Protein AF-0000000075844862 (afdb_homodimer)

Nearest PDB structures (foldseek):
  4k5x-assembly1_A  TM=6.850E-01  e=5.314E-06  Staphylococcus aureus
  4k5w-assembly1_A  TM=6.923E-01  e=8.463E-06  Staphylococcus aureus
  4r8n-assembly1_A  TM=6.861E-01  e=1.068E-05  Staphylococcus aureus
  4kd4-assembly1_A  TM=6.660E-01  e=1.200E-05  Staphylococcus aureus
  4qf4-assembly1_A  TM=6.478E-01  e=1.132E-05  Staphylococcus aureus

InterPro domains:
  IPR016071 Staphylococcal nuclease (SNase-like), OB-fold [PF00565] (62-145)
  IPR016071 Staphylococcal nuclease (SNase-like), OB-fold [PS50830] (31-152)
  IPR016071 Staphylococcal nuclease (SNase-like), OB-fold [SM00318] (31-147)
  IPR035437 SNase-like, OB-fold superfamily [G3DSA:2.40.50.90] (30-151)
  IPR035437 SNase-like, OB-fold superfamily [SSF50199] (29-143)

Secondary structure (DSSP, 8-state):
------S----HHHHHHHT--TTTSPBP-----EEEEEEEEETTEEEEEE-GGG-SS-EEEEEEETTEEPPPSTT--HHHHHHHHHHHHHHHHHHTT-EEEEEE-SS--TTS-EEEEEEETTEEHHHHHHHTTSSEE--SS-----------/------S----HHHHHHHT--TTTSPBP-----EEEEEEEEETTEEEEEE-GGG-SS-EEEEEEETTEEPPPSTT--HHHHHHHHHHHHHHHHHHTT-EEEEEE-SS--TTS-EEEEEEETTEEHHHHHHHTTSSEE--SS-----------

Foldseek 3Di:
DDPCVVDDPPPPVNVVCVPDDPVPDFDDDFAFFKFAFADFDWLFKTWTWTDGVNDDHTDIAIEGEAFWDAQDCPPDDPVSNVLTVVSRVVLCVVGHGHMWTWAFPRHADPVRHGYTFIGDVNHTSRVVCVVVVSIDTDHPPPPPPPPPPPPD/DPPCVVDDPPPPVNVVCVPDDPVPDFDDDFAFFKFAFADFDWLFKTWTWTDGVNDDHTDIAIEGEAFWDAQDCPPDDPVSNVLTVVSRVVLCVVGHGHMWTWAFPRHADPVRHGYTFIGDVNHTVRVVCVVVVSIDTDHPPPPPPPPPPPPD

Structure (mmCIF, N/CA/C/O backbone):
data_AF-0000000075844862-model_v1
#
loop_
_entity.id
_entity.type
_entity.pdbx_description
1 polymer 'TNase-like domain-containing protein'
#
loop_
_atom_site.group_PDB
_atom_site.id
_atom_site.type_symbol
_atom_site.label_atom_id
_atom_site.label_alt_id
_atom_site.label_comp_id
_atom_site.label_asym_id
_atom_site.label_entity_id
_atom_site.label_seq_id
_atom_site.pdbx_PDB_ins_code
_atom_site.Cartn_x
_atom_site.Cartn_y
_atom_site.Cartn_z
_atom_site.occupancy
_atom_site.B_iso_or_equiv
_atom_site.auth_seq_id
_atom_site.auth_comp_id
_atom_site.auth_asym_id
_atom_site.auth_atom_id
_atom_site.pdbx_PDB_model_num
ATOM 1 N N . MET A 1 1 ? -35.969 30.625 26.781 1 30.84 1 MET A N 1
ATOM 2 C CA . MET A 1 1 ? -34.531 30.5 26.859 1 30.84 1 MET A CA 1
ATOM 3 C C . MET A 1 1 ? -34.031 29.297 26.062 1 30.84 1 MET A C 1
ATOM 5 O O . MET A 1 1 ? -34.219 28.156 26.516 1 30.84 1 MET A O 1
ATOM 9 N N . GLY A 1 2 ? -34.219 29.203 24.766 1 34.06 2 GLY A N 1
ATOM 10 C CA . GLY A 1 2 ? -34 28.125 23.812 1 34.06 2 GLY A CA 1
ATOM 11 C C . GLY A 1 2 ? -32.562 27.609 23.781 1 34.06 2 GLY A C 1
ATOM 12 O O . GLY A 1 2 ? -31.625 28.391 23.797 1 34.06 2 GLY A O 1
ATOM 13 N N . CYS A 1 3 ? -32.281 26.484 24.453 1 34.19 3 CYS A N 1
ATOM 14 C CA . CYS A 1 3 ? -30.984 25.797 24.422 1 34.19 3 CYS A CA 1
ATOM 15 C C . CYS A 1 3 ? -30.422 25.734 23.016 1 34.19 3 CYS A C 1
ATOM 17 O O . CYS A 1 3 ? -30.984 25.047 22.156 1 34.19 3 CYS A O 1
ATOM 19 N N . CYS A 1 4 ? -30.078 26.828 22.344 1 37 4 CYS A N 1
ATOM 20 C CA . CYS A 1 4 ? -29.344 26.812 21.078 1 37 4 CYS A CA 1
ATOM 21 C C . CYS A 1 4 ? -28.172 25.844 21.141 1 37 4 CYS A C 1
ATOM 23 O O . CYS A 1 4 ? -27.156 26.125 21.781 1 37 4 CYS A O 1
ATOM 25 N N . CYS A 1 5 ? -28.328 24.625 21.562 1 37.03 5 CYS A N 1
ATOM 26 C CA . CYS A 1 5 ? -27.281 23.625 21.422 1 37.03 5 CYS A CA 1
ATOM 27 C C . CYS A 1 5 ? -26.531 23.797 20.109 1 37.03 5 CYS A C 1
ATOM 29 O O . CYS A 1 5 ? -26.875 23.156 19.109 1 37.03 5 CYS A O 1
ATOM 31 N N . SER A 1 6 ? -26.344 24.906 19.609 1 37.84 6 SER A N 1
ATOM 32 C CA . SER A 1 6 ? -25.609 25.203 18.391 1 37.84 6 SER A CA 1
ATOM 33 C C . SER A 1 6 ? -24.359 24.344 18.266 1 37.84 6 SER A C 1
ATOM 35 O O . SER A 1 6 ? -23.594 24.469 17.312 1 37.84 6 SER A O 1
ATOM 37 N N . GLY A 1 7 ? -23.609 24.234 19.406 1 38.88 7 GLY A N 1
ATOM 38 C CA . GLY A 1 7 ? -22.156 24.094 19.438 1 38.88 7 GLY A CA 1
ATOM 39 C C . GLY A 1 7 ? -21.656 22.969 18.547 1 38.88 7 GLY A C 1
ATOM 40 O O . GLY A 1 7 ? -22.453 22.297 17.875 1 38.88 7 GLY A O 1
ATOM 41 N N . CYS A 1 8 ? -20.328 22.188 19.109 1 40.94 8 CYS A N 1
ATOM 42 C CA . CYS A 1 8 ? -19.312 21.297 18.562 1 40.94 8 CYS A CA 1
ATOM 43 C C . CYS A 1 8 ? -19.938 19.984 18.094 1 40.94 8 CYS A C 1
ATOM 45 O O . CYS A 1 8 ? -20.047 19.047 18.875 1 40.94 8 CYS A O 1
ATOM 47 N N . CYS A 1 9 ? -20.938 19.891 17.625 1 44.34 9 CYS A N 1
ATOM 48 C CA . CYS A 1 9 ? -21.453 18.625 17.109 1 44.34 9 CYS A CA 1
ATOM 49 C C . CYS A 1 9 ? -20.344 17.812 16.453 1 44.34 9 CYS A C 1
ATOM 51 O O . CYS A 1 9 ? -20 18.047 15.289 1 44.34 9 CYS A O 1
ATOM 53 N N . VAL A 1 10 ? -19.297 17.578 17.172 1 55.03 10 VAL A N 1
ATOM 54 C CA . VAL A 1 10 ? -18.328 16.609 16.656 1 55.03 10 VAL A CA 1
ATOM 55 C C . VAL A 1 10 ? -19.078 15.391 16.109 1 55.03 10 VAL A C 1
ATOM 57 O O . VAL A 1 10 ? -20.031 14.914 16.703 1 55.03 10 VAL A O 1
ATOM 60 N N . ASP A 1 11 ? -19.188 15.25 14.805 1 63.69 11 ASP A N 1
ATOM 61 C CA . ASP A 1 11 ? -19.688 14.031 14.172 1 63.69 11 ASP A CA 1
ATOM 62 C C . ASP A 1 11 ? -19.312 12.797 14.992 1 63.69 11 ASP A C 1
ATOM 64 O O . ASP A 1 11 ? -18.172 12.672 15.461 1 63.69 11 ASP A O 1
ATOM 68 N N . PRO A 1 12 ? -20.344 12.156 15.664 1 64.81 12 PRO A N 1
ATOM 69 C CA . PRO A 1 12 ? -20.062 10.945 16.438 1 64.81 12 PRO A CA 1
ATOM 70 C C . PRO A 1 12 ? -18.906 10.133 15.875 1 64.81 12 PRO A C 1
ATOM 72 O O . PRO A 1 12 ? -18.156 9.5 16.641 1 64.81 12 PRO A O 1
ATOM 75 N N . GLU A 1 13 ? -18.766 10.141 14.57 1 69.62 13 GLU A N 1
ATOM 76 C CA . GLU A 1 13 ? -17.641 9.43 13.961 1 69.62 13 GLU A CA 1
ATOM 77 C C . GLU A 1 13 ? -16.312 10 14.438 1 69.62 13 GLU A C 1
ATOM 79 O O . GLU A 1 13 ? -15.367 9.25 14.672 1 69.62 13 GLU A O 1
ATOM 84 N N . ASP A 1 14 ? -16.344 11.195 14.805 1 78.88 14 ASP A N 1
ATOM 85 C CA . ASP A 1 14 ? -15.102 11.859 15.188 1 78.88 14 ASP A CA 1
ATOM 86 C C . ASP A 1 14 ? -14.672 11.445 16.594 1 78.88 14 ASP A C 1
ATOM 88 O O . ASP A 1 14 ? -13.477 11.305 16.859 1 78.88 14 ASP A O 1
ATOM 92 N N . ARG A 1 15 ? -15.641 11.117 17.422 1 81.81 15 ARG A N 1
ATOM 93 C CA . ARG A 1 15 ? -15.289 10.75 18.797 1 81.81 15 ARG A CA 1
ATOM 94 C C . ARG A 1 15 ? -14.508 9.445 18.828 1 81.81 15 ARG A C 1
ATOM 96 O O . ARG A 1 15 ? -13.508 9.328 19.547 1 81.81 15 ARG A O 1
ATOM 103 N N . LEU A 1 16 ? -14.945 8.477 18.047 1 85.75 16 LEU A N 1
ATOM 104 C CA . LEU A 1 16 ? -14.266 7.188 17.984 1 85.75 16 LEU A CA 1
ATOM 105 C C . LEU A 1 16 ? -12.852 7.348 17.422 1 85.75 16 LEU A C 1
ATOM 107 O O . LEU A 1 16 ? -11.922 6.684 17.891 1 85.75 16 LEU A O 1
ATOM 111 N N . LEU A 1 17 ? -12.672 8.227 16.547 1 93.06 17 LEU A N 1
ATOM 112 C CA . LEU A 1 17 ? -11.391 8.422 15.875 1 93.06 17 LEU A CA 1
ATOM 113 C C . LEU A 1 17 ? -10.422 9.188 16.766 1 93.06 17 LEU A C 1
ATOM 115 O O . LEU A 1 17 ? -9.203 9.031 16.641 1 93.06 17 LEU A O 1
ATOM 119 N N . GLN A 1 18 ? -10.977 9.992 17.672 1 92 18 GLN A N 1
ATOM 120 C CA . GLN A 1 18 ? -10.133 10.805 18.547 1 92 18 GLN A CA 1
ATOM 121 C C . GLN A 1 18 ? -9.258 9.922 19.438 1 92 18 GLN A C 1
ATOM 123 O O . GLN A 1 18 ? -8.133 10.297 19.766 1 92 18 GLN A O 1
ATOM 128 N N . GLU A 1 19 ? -9.781 8.781 19.719 1 92.38 19 GLU A N 1
ATOM 129 C CA . GLU A 1 19 ? -9.07 7.895 20.625 1 92.38 19 GLU A CA 1
ATOM 130 C C . GLU A 1 19 ? -8.078 7.008 19.875 1 92.38 19 GLU A C 1
ATOM 132 O O . GLU A 1 19 ? -7.234 6.355 20.5 1 92.38 19 GLU A O 1
ATOM 137 N N . CYS A 1 20 ? -8.117 7.082 18.656 1 95.88 20 CYS A N 1
ATOM 138 C CA . CYS A 1 20 ? -7.285 6.207 17.828 1 95.88 20 CYS A CA 1
ATOM 139 C C . CYS A 1 20 ? -5.84 6.691 17.812 1 95.88 20 CYS A C 1
ATOM 141 O O . CYS A 1 20 ? -5.59 7.898 17.766 1 95.88 20 CYS A O 1
ATOM 143 N N . THR A 1 21 ? -4.918 5.766 18.016 1 94.75 21 THR A N 1
ATOM 144 C CA . THR A 1 21 ? -3.482 5.969 17.844 1 94.75 21 THR A CA 1
ATOM 145 C C . THR A 1 21 ? -2.881 4.887 16.953 1 94.75 21 THR A C 1
ATOM 147 O O . THR A 1 21 ? -3.555 3.914 16.609 1 94.75 21 THR A O 1
ATOM 150 N N . GLU A 1 22 ? -1.697 5.145 16.547 1 92.25 22 GLU A N 1
ATOM 151 C CA . GLU A 1 22 ? -1.014 4.137 15.742 1 92.25 22 GLU A CA 1
ATOM 152 C C . GLU A 1 22 ? -0.896 2.814 16.5 1 92.25 22 GLU A C 1
ATOM 154 O O . GLU A 1 22 ? -0.908 1.742 15.891 1 92.25 22 GLU A O 1
ATOM 159 N N . GLU A 1 23 ? -0.814 2.869 17.797 1 91.44 23 GLU A N 1
ATOM 160 C CA . GLU A 1 23 ? -0.556 1.699 18.625 1 91.44 23 GLU A CA 1
ATOM 161 C C . GLU A 1 23 ? -1.846 0.942 18.922 1 91.44 23 GLU A C 1
ATOM 163 O O . GLU A 1 23 ? -1.838 -0.285 19.047 1 91.44 23 GLU A O 1
ATOM 168 N N . ASN A 1 24 ? -2.973 1.604 19.016 1 93.56 24 ASN A N 1
ATOM 169 C CA . ASN A 1 24 ? -4.188 0.959 19.5 1 93.56 24 ASN A CA 1
ATOM 170 C C . ASN A 1 24 ? -5.141 0.627 18.344 1 93.56 24 ASN A C 1
ATOM 172 O O . ASN A 1 24 ? -6.195 0.024 18.562 1 93.56 24 ASN A O 1
ATOM 176 N N . THR A 1 25 ? -4.824 1.075 17.188 1 92.69 25 THR A N 1
ATOM 177 C CA . THR A 1 25 ? -5.684 0.854 16.031 1 92.69 25 THR A CA 1
ATOM 178 C C . THR A 1 25 ? -5.016 -0.089 15.039 1 92.69 25 THR A C 1
ATOM 180 O O . THR A 1 25 ? -3.824 0.045 14.75 1 92.69 25 THR A O 1
ATOM 183 N N . LYS A 1 26 ? -5.734 -1.053 14.57 1 88.38 26 LYS A N 1
ATOM 184 C CA . LYS A 1 26 ? -5.184 -2.025 13.633 1 88.38 26 LYS A CA 1
ATOM 185 C C . LYS A 1 26 ? -5.137 -1.457 12.219 1 88.38 26 LYS A C 1
ATOM 187 O O . LYS A 1 26 ? -5.965 -0.622 11.852 1 88.38 26 LYS A O 1
ATOM 192 N N . MET A 1 27 ? -4.164 -1.901 11.484 1 88.94 27 MET A N 1
ATOM 193 C CA . ME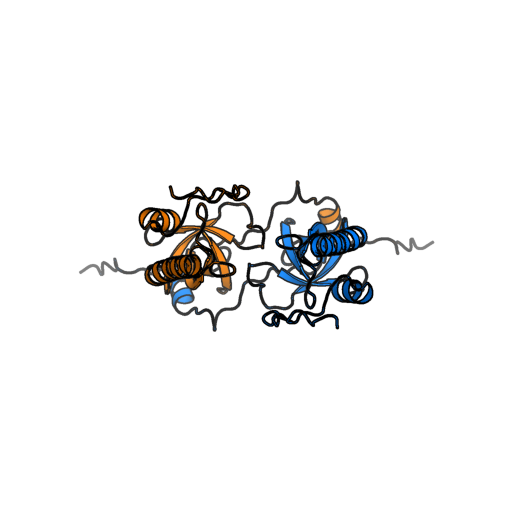T A 1 27 ? -4.09 -1.557 10.062 1 88.94 27 MET A CA 1
ATOM 194 C C . MET A 1 27 ? -5.188 -2.262 9.273 1 88.94 27 MET A C 1
ATOM 196 O O . MET A 1 27 ? -5.496 -3.426 9.539 1 88.94 27 MET A O 1
ATOM 200 N N . PHE A 1 28 ? -5.691 -1.566 8.312 1 85.94 28 PHE A N 1
ATOM 201 C CA . PHE A 1 28 ? -6.672 -2.207 7.441 1 85.94 28 PHE A CA 1
ATOM 202 C C . PHE A 1 28 ? -6.016 -3.273 6.574 1 85.94 28 PHE A C 1
ATOM 204 O O . PHE A 1 28 ? -4.988 -3.02 5.938 1 85.94 28 PHE A O 1
ATOM 211 N N . VAL A 1 29 ? -6.617 -4.426 6.609 1 84.81 29 VAL A N 1
ATOM 212 C CA . VAL A 1 29 ? -6.188 -5.52 5.742 1 84.81 29 VAL A CA 1
ATOM 213 C C . VAL A 1 29 ? -7.387 -6.074 4.977 1 84.81 29 VAL A C 1
ATOM 215 O O . VAL A 1 29 ? -8.336 -6.578 5.574 1 84.81 29 VAL A O 1
ATOM 218 N N . PRO A 1 30 ? -7.262 -5.91 3.684 1 84.38 30 PRO A N 1
ATOM 219 C CA . PRO A 1 30 ? -8.367 -6.504 2.932 1 84.38 30 PRO A CA 1
ATOM 220 C C . PRO A 1 30 ? -8.516 -8 3.184 1 84.38 30 PRO A C 1
ATOM 222 O O . PRO A 1 30 ? -7.52 -8.711 3.344 1 84.38 30 PRO A O 1
ATOM 225 N N . ASP A 1 31 ? -9.711 -8.422 3.283 1 85.94 31 ASP A N 1
ATOM 226 C CA . ASP A 1 31 ? -10.008 -9.836 3.461 1 85.94 31 ASP A CA 1
ATOM 227 C C . ASP A 1 31 ? -10.031 -10.57 2.119 1 85.94 31 ASP A C 1
ATOM 229 O O . ASP A 1 31 ? -11.086 -10.664 1.481 1 85.94 31 ASP A O 1
ATOM 233 N N . VAL A 1 32 ? -8.844 -11.023 1.749 1 89.94 32 VAL A N 1
ATOM 234 C CA . VAL A 1 32 ? -8.695 -11.734 0.484 1 89.94 32 VAL A CA 1
ATOM 235 C C . VAL A 1 32 ? -8.086 -13.117 0.734 1 89.94 32 VAL A C 1
ATOM 237 O O . VAL A 1 32 ? -7.051 -13.234 1.394 1 89.94 32 VAL A O 1
ATOM 240 N N . ALA A 1 33 ? -8.773 -14.172 0.304 1 90.56 33 ALA A N 1
ATOM 241 C CA . ALA A 1 33 ? -8.305 -15.531 0.575 1 90.56 33 ALA A CA 1
ATOM 242 C C . ALA A 1 33 ? -7.875 -16.234 -0.712 1 90.56 33 ALA A C 1
ATOM 244 O O . ALA A 1 33 ? -7.07 -17.156 -0.681 1 90.56 33 ALA A O 1
ATOM 245 N N . ARG A 1 34 ? -8.453 -15.82 -1.809 1 93.69 34 ARG A N 1
ATOM 246 C CA . ARG A 1 34 ? -8.18 -16.422 -3.107 1 93.69 34 ARG A CA 1
ATOM 247 C C . ARG A 1 34 ? -8.258 -15.391 -4.223 1 93.69 34 ARG A C 1
ATOM 249 O O . ARG A 1 34 ? -9.062 -14.461 -4.16 1 93.69 34 ARG A O 1
ATOM 256 N N . GLY A 1 35 ? -7.383 -15.562 -5.223 1 96 35 GLY A N 1
ATOM 257 C CA . GLY A 1 35 ? -7.398 -14.609 -6.324 1 96 35 GLY A CA 1
ATOM 258 C C . GLY A 1 35 ? -6.59 -15.07 -7.523 1 96 35 GLY A C 1
ATOM 259 O O . GLY A 1 35 ? -5.902 -16.094 -7.461 1 96 35 GLY A O 1
ATOM 260 N N . LYS A 1 36 ? -6.746 -14.375 -8.594 1 97.75 36 LYS A N 1
ATOM 261 C CA . LYS A 1 36 ? -5.988 -14.594 -9.82 1 97.75 36 LYS A CA 1
ATOM 262 C C . LYS A 1 36 ? -4.832 -13.609 -9.938 1 97.75 36 LYS A C 1
ATOM 264 O O . LYS A 1 36 ? -5.031 -12.398 -9.828 1 97.75 36 LYS A O 1
ATOM 269 N N . VAL A 1 37 ? -3.645 -14.125 -10.156 1 98.25 37 VAL A N 1
ATOM 270 C CA . VAL A 1 37 ? -2.512 -13.227 -10.383 1 98.25 37 VAL A CA 1
ATOM 271 C C . VAL A 1 37 ? -2.619 -12.594 -11.766 1 98.25 37 VAL A C 1
ATOM 273 O O . VAL A 1 37 ? -2.631 -13.297 -12.773 1 98.25 37 VAL A O 1
ATOM 276 N N . VAL A 1 38 ? -2.648 -11.281 -11.797 1 97.56 38 VAL A N 1
ATOM 277 C CA . VAL A 1 38 ? -2.871 -10.625 -13.078 1 97.56 38 VAL A CA 1
ATOM 278 C C . VAL A 1 38 ? -1.604 -9.883 -13.5 1 97.56 38 VAL A C 1
ATOM 280 O O . VAL A 1 38 ? -1.472 -9.484 -14.664 1 97.56 38 VAL A O 1
ATOM 283 N N . SER A 1 39 ? -0.685 -9.711 -12.594 1 96.25 39 SER A N 1
ATOM 284 C CA . SER A 1 39 ? 0.586 -9.07 -12.914 1 96.25 39 SER A CA 1
ATOM 285 C C . SER A 1 39 ? 1.646 -9.391 -11.859 1 96.25 39 SER A C 1
ATOM 287 O O . SER A 1 39 ? 1.318 -9.695 -10.711 1 96.25 39 SER A O 1
ATOM 289 N N . VAL A 1 40 ? 2.891 -9.391 -12.312 1 95.81 40 VAL A N 1
ATOM 290 C CA . VAL A 1 40 ? 4.055 -9.562 -11.445 1 95.81 40 VAL A CA 1
ATOM 291 C C . VAL A 1 40 ? 4.992 -8.367 -11.609 1 95.81 40 VAL A C 1
ATOM 293 O O . VAL A 1 40 ? 5.543 -8.141 -12.688 1 95.81 40 VAL A O 1
ATOM 296 N N . TYR A 1 41 ? 5.121 -7.625 -10.594 1 91.25 41 TYR A N 1
ATOM 297 C CA . TYR A 1 41 ? 5.91 -6.402 -10.648 1 91.25 41 TYR A CA 1
ATOM 298 C C . TYR A 1 41 ? 7.398 -6.707 -10.516 1 91.25 41 TYR A C 1
ATOM 300 O O . TYR A 1 41 ? 8.211 -6.199 -11.289 1 91.25 41 TYR A O 1
ATOM 308 N N . ASP A 1 42 ? 7.754 -7.426 -9.539 1 92.44 42 ASP A N 1
ATOM 309 C CA . ASP A 1 42 ? 9.125 -7.875 -9.305 1 92.44 42 ASP A CA 1
ATOM 310 C C . ASP A 1 42 ? 9.148 -9.242 -8.633 1 92.44 42 ASP A C 1
ATOM 312 O O . ASP A 1 42 ? 8.164 -9.977 -8.68 1 92.44 42 ASP A O 1
ATOM 316 N N . GLY A 1 43 ? 10.305 -9.602 -8.094 1 93.94 43 GLY A N 1
ATOM 317 C CA . GLY A 1 43 ? 10.492 -10.961 -7.617 1 93.94 43 GLY A CA 1
ATOM 318 C C . GLY A 1 43 ? 9.711 -11.258 -6.352 1 93.94 43 GLY A C 1
ATOM 319 O O . GLY A 1 43 ? 9.688 -12.398 -5.883 1 93.94 43 GLY A O 1
ATOM 320 N N . ASP A 1 44 ? 8.945 -10.219 -5.758 1 93.81 44 ASP A N 1
ATOM 321 C CA . ASP A 1 44 ? 8.219 -10.531 -4.531 1 93.81 44 ASP A CA 1
ATOM 322 C C . ASP A 1 44 ? 6.93 -9.711 -4.441 1 93.81 44 ASP A C 1
ATOM 324 O O . ASP A 1 44 ? 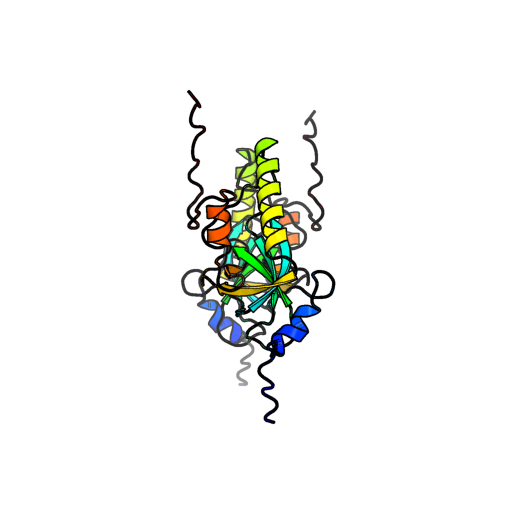6.324 -9.617 -3.373 1 93.81 44 ASP A O 1
ATOM 328 N N . THR A 1 45 ? 6.516 -9.156 -5.547 1 93 45 THR A N 1
ATOM 329 C CA . THR A 1 45 ? 5.301 -8.344 -5.531 1 93 45 THR A CA 1
ATOM 330 C C . THR A 1 45 ? 4.363 -8.75 -6.664 1 93 45 THR A C 1
ATOM 332 O O . THR A 1 45 ? 4.766 -8.781 -7.832 1 93 45 THR A O 1
ATOM 335 N N . LEU A 1 46 ? 3.141 -8.984 -6.285 1 95.12 46 LEU A N 1
ATOM 336 C CA . LEU A 1 46 ? 2.105 -9.43 -7.211 1 95.12 46 LEU A CA 1
ATOM 337 C C . LEU A 1 46 ? 0.919 -8.469 -7.199 1 95.12 46 LEU A C 1
ATOM 339 O O . LEU A 1 46 ? 0.669 -7.797 -6.191 1 95.12 46 LEU A O 1
ATOM 343 N N . THR A 1 47 ? 0.274 -8.43 -8.32 1 94.88 47 THR A N 1
ATOM 344 C CA . THR A 1 47 ? -1.085 -7.906 -8.359 1 94.88 47 THR A CA 1
ATOM 345 C C . THR A 1 47 ? -2.098 -9.031 -8.547 1 94.88 47 THR A C 1
ATOM 347 O O . THR A 1 47 ? -1.965 -9.852 -9.461 1 94.88 47 THR A O 1
ATOM 350 N N . VAL A 1 48 ? -3.059 -9.016 -7.676 1 96.06 48 VAL A N 1
ATOM 351 C CA . VAL A 1 48 ? -4.027 -10.109 -7.68 1 96.06 48 VAL A CA 1
ATOM 352 C C . VAL A 1 48 ? -5.441 -9.555 -7.812 1 96.06 48 VAL A C 1
ATOM 354 O O . VAL A 1 48 ? -5.77 -8.531 -7.203 1 96.06 48 VAL A O 1
ATOM 357 N N . ALA A 1 49 ? -6.191 -10.148 -8.664 1 96.19 49 ALA A N 1
ATOM 358 C CA . ALA A 1 49 ? -7.633 -9.906 -8.688 1 96.19 49 ALA A CA 1
ATOM 359 C C . ALA A 1 49 ? -8.359 -10.812 -7.695 1 96.19 49 ALA A C 1
ATOM 361 O O . ALA A 1 49 ? -8.203 -12.039 -7.742 1 96.19 49 ALA A O 1
ATOM 362 N N . ALA A 1 50 ? -9.047 -10.203 -6.84 1 95.12 50 ALA A N 1
ATOM 363 C CA . ALA A 1 50 ? -9.742 -10.961 -5.801 1 95.12 50 ALA A CA 1
ATOM 364 C C . ALA A 1 50 ? -10.984 -10.211 -5.316 1 95.12 50 ALA A C 1
ATOM 366 O O . ALA A 1 50 ? -11.188 -9.047 -5.664 1 95.12 50 ALA A O 1
ATOM 367 N N . ARG A 1 51 ? -11.773 -10.977 -4.672 1 90.5 51 ARG A N 1
ATOM 368 C CA . ARG A 1 51 ? -12.938 -10.375 -4.031 1 90.5 51 ARG A CA 1
ATOM 369 C C . ARG A 1 51 ? -12.703 -10.188 -2.537 1 90.5 51 ARG A C 1
ATOM 371 O O . ARG A 1 51 ? -12.227 -11.102 -1.858 1 90.5 51 ARG A O 1
ATOM 378 N N . HIS A 1 52 ? -13 -8.984 -2.117 1 84 52 HIS A N 1
ATOM 379 C CA . HIS A 1 52 ? -12.93 -8.727 -0.682 1 84 52 HIS A CA 1
ATOM 380 C C . HIS A 1 52 ? -14.039 -9.461 0.064 1 84 52 HIS A C 1
ATOM 382 O O . HIS A 1 52 ? -15.211 -9.359 -0.299 1 84 52 HIS A O 1
ATOM 388 N N . ALA A 1 53 ? -13.656 -10.211 1.116 1 77.88 53 ALA A N 1
ATOM 389 C CA . ALA A 1 53 ? -14.57 -11.008 1.931 1 77.88 53 ALA A CA 1
ATOM 390 C C . ALA A 1 53 ? -15.406 -11.938 1.062 1 77.88 53 ALA A C 1
ATOM 392 O O . ALA A 1 53 ? -16.562 -12.242 1.391 1 77.88 53 ALA A O 1
ATOM 393 N N . ARG A 1 54 ? -14.969 -12.273 -0.06 1 70.75 54 ARG A N 1
ATOM 394 C CA . ARG A 1 54 ? -15.586 -13.195 -1.008 1 70.75 54 ARG A CA 1
ATOM 395 C C . ARG A 1 54 ? -16.938 -12.672 -1.473 1 70.75 54 ARG A C 1
ATOM 397 O O . ARG A 1 54 ? -17.859 -13.453 -1.699 1 70.75 54 ARG A O 1
ATOM 404 N N . HIS A 1 55 ? -17.047 -11.383 -1.403 1 74 55 HIS A N 1
ATOM 405 C CA . HIS A 1 55 ? -18.312 -10.789 -1.849 1 74 55 HIS A CA 1
ATOM 406 C C . HIS A 1 55 ? -18.062 -9.586 -2.746 1 74 55 HIS A C 1
ATOM 408 O O . HIS A 1 55 ? -16.953 -9.031 -2.764 1 74 55 HIS A O 1
ATOM 414 N N . GLY A 1 56 ? -19.047 -9.375 -3.637 1 81.19 56 GLY A N 1
ATOM 415 C CA . GLY A 1 56 ? -19.016 -8.172 -4.449 1 81.19 56 GLY A CA 1
ATOM 416 C C . GLY A 1 56 ? -18.172 -8.32 -5.699 1 81.19 56 GLY A C 1
ATOM 417 O O . GLY A 1 56 ? -17.969 -9.438 -6.191 1 81.19 56 GLY A O 1
ATOM 418 N N . THR A 1 57 ? -17.844 -7.23 -6.297 1 89.75 57 THR A N 1
ATOM 419 C CA . THR A 1 57 ? -17.062 -7.176 -7.523 1 89.75 57 THR A CA 1
ATOM 420 C C . THR A 1 57 ? -15.578 -7.402 -7.234 1 89.75 57 THR A C 1
ATOM 422 O O . THR A 1 57 ? -15.102 -7.102 -6.137 1 89.75 57 THR A O 1
ATOM 425 N N . PRO A 1 58 ? -14.898 -8.031 -8.164 1 94.12 58 PRO A N 1
ATOM 426 C CA . PRO A 1 58 ? -13.453 -8.195 -7.984 1 94.12 58 PRO A CA 1
ATOM 427 C C . PRO A 1 58 ? -12.703 -6.867 -8.023 1 94.12 58 PRO A C 1
ATOM 429 O O . PRO A 1 58 ? -13.102 -5.945 -8.734 1 94.12 58 PRO A O 1
ATOM 432 N N . TYR A 1 59 ? -11.641 -6.836 -7.316 1 92.19 59 TYR A N 1
ATOM 433 C CA . TYR A 1 59 ? -10.703 -5.723 -7.32 1 92.19 59 TYR A CA 1
ATOM 434 C C . TYR A 1 59 ? -9.266 -6.223 -7.41 1 92.19 59 TYR A C 1
ATOM 436 O O . TYR A 1 59 ? -9 -7.41 -7.215 1 92.19 59 TYR A O 1
ATOM 444 N N . LEU A 1 60 ? -8.453 -5.281 -7.707 1 92.44 60 LEU A N 1
ATOM 445 C CA . LEU A 1 60 ? -7.027 -5.582 -7.699 1 92.44 60 LEU A CA 1
ATOM 446 C C . LEU A 1 60 ? -6.41 -5.254 -6.34 1 92.44 60 LEU A C 1
ATOM 448 O O . LEU A 1 60 ? -6.746 -4.238 -5.73 1 92.44 60 LEU A O 1
ATOM 452 N N . PHE A 1 61 ? -5.52 -6.117 -5.914 1 91.12 61 PHE A N 1
ATOM 453 C CA . PHE A 1 61 ? -4.742 -5.945 -4.691 1 91.12 61 PHE A CA 1
ATOM 454 C C . PHE A 1 61 ? -3.26 -6.168 -4.961 1 91.12 61 PHE A C 1
ATOM 456 O O . PHE A 1 61 ? -2.883 -7.117 -5.648 1 91.12 61 PHE A O 1
ATOM 463 N N . ARG A 1 62 ? -2.482 -5.293 -4.434 1 90.62 62 ARG A N 1
ATOM 464 C CA . ARG A 1 62 ? -1.042 -5.527 -4.465 1 90.62 62 ARG A CA 1
ATOM 465 C C . ARG A 1 62 ? -0.603 -6.387 -3.283 1 90.62 62 ARG A C 1
ATOM 467 O O . ARG A 1 62 ? -0.941 -6.09 -2.135 1 90.62 62 ARG A O 1
ATOM 474 N N . VAL A 1 63 ? 0.144 -7.387 -3.592 1 92.62 63 VAL A N 1
ATOM 475 C CA . VAL A 1 63 ? 0.537 -8.359 -2.576 1 92.62 63 VAL A CA 1
ATOM 476 C C . VAL A 1 63 ? 2.057 -8.492 -2.551 1 92.62 63 VAL A C 1
ATOM 478 O O . VAL A 1 63 ? 2.686 -8.711 -3.59 1 92.62 63 VAL A O 1
ATOM 481 N N . ARG A 1 64 ? 2.586 -8.289 -1.446 1 91.5 64 ARG A N 1
ATOM 482 C CA . ARG A 1 64 ? 3.986 -8.625 -1.213 1 91.5 64 ARG A CA 1
ATOM 483 C C . ARG A 1 64 ? 4.117 -10.016 -0.597 1 91.5 64 ARG A C 1
ATOM 485 O O . ARG A 1 64 ? 3.439 -10.336 0.382 1 91.5 64 ARG A O 1
ATOM 492 N N . LEU A 1 65 ? 5 -10.781 -1.184 1 94.44 65 LEU A N 1
ATOM 493 C CA . LEU A 1 65 ? 5.246 -12.109 -0.635 1 94.44 65 LEU A CA 1
ATOM 494 C C . LEU A 1 65 ? 5.934 -12.016 0.723 1 94.44 65 LEU A C 1
ATOM 496 O O . LEU A 1 65 ? 6.922 -11.297 0.876 1 94.44 65 LEU A O 1
ATOM 500 N N . ALA A 1 66 ? 5.395 -12.734 1.652 1 92.88 66 ALA A N 1
ATOM 501 C CA . ALA A 1 66 ? 5.965 -12.727 2.998 1 92.88 66 ALA A CA 1
ATOM 502 C C . ALA A 1 66 ? 7.203 -13.617 3.074 1 92.88 66 ALA A C 1
ATOM 504 O O . ALA A 1 66 ? 7.27 -14.656 2.42 1 92.88 66 ALA A O 1
ATOM 505 N N . GLY A 1 67 ? 8.164 -13.102 3.857 1 91.56 67 GLY A N 1
ATOM 506 C CA . GLY A 1 67 ? 9.273 -13.953 4.246 1 91.56 67 GLY A CA 1
ATOM 507 C C . GLY A 1 67 ? 10.414 -13.945 3.25 1 91.56 67 GLY A C 1
ATOM 508 O O . GLY A 1 67 ? 11.375 -14.703 3.387 1 91.56 67 GLY A O 1
ATOM 509 N N . VAL A 1 68 ? 10.297 -13.18 2.189 1 93.12 68 VAL A N 1
ATOM 510 C CA . VAL A 1 68 ? 11.367 -13.18 1.199 1 93.12 68 VAL A CA 1
ATOM 511 C C . VAL A 1 68 ? 11.672 -11.75 0.759 1 93.12 68 VAL A C 1
ATOM 513 O O . VAL A 1 68 ? 10.859 -10.844 0.964 1 93.12 68 VAL A O 1
ATOM 516 N N . ASP A 1 69 ? 12.82 -11.594 0.266 1 91.44 69 ASP A N 1
ATOM 517 C CA . ASP A 1 69 ? 13.297 -10.367 -0.363 1 91.44 69 ASP A CA 1
ATOM 518 C C . ASP A 1 69 ? 14 -10.664 -1.687 1 91.44 69 ASP A C 1
ATOM 520 O O . ASP A 1 69 ? 15.008 -11.375 -1.716 1 91.44 69 ASP A O 1
ATOM 524 N N . ALA A 1 70 ? 13.383 -10.125 -2.717 1 91.56 70 ALA A N 1
ATOM 525 C CA . ALA A 1 70 ? 13.945 -10.344 -4.047 1 91.56 70 ALA A CA 1
ATOM 526 C C . ALA A 1 70 ? 14.875 -9.203 -4.445 1 91.56 70 ALA A C 1
ATOM 528 O O . ALA A 1 70 ? 14.773 -8.094 -3.912 1 91.56 70 ALA A O 1
ATOM 529 N N . PRO A 1 71 ? 15.812 -9.523 -5.336 1 87.12 71 PRO A N 1
ATOM 530 C CA . PRO A 1 71 ? 16.703 -8.469 -5.812 1 87.12 71 PRO A CA 1
ATOM 531 C C . PRO A 1 71 ? 15.953 -7.289 -6.426 1 87.12 71 PRO A C 1
ATOM 533 O O . PRO A 1 71 ? 14.93 -7.484 -7.09 1 87.12 71 PRO A O 1
ATOM 536 N N . GLU A 1 72 ? 16.422 -6.168 -6.09 1 81.5 72 GLU A N 1
ATOM 537 C CA . GLU A 1 72 ? 15.797 -4.957 -6.613 1 81.5 72 GLU A CA 1
ATOM 538 C C . GLU A 1 72 ? 16.266 -4.66 -8.031 1 81.5 72 GLU A C 1
ATOM 540 O O . GLU A 1 72 ? 17.438 -4.848 -8.359 1 81.5 72 GLU A O 1
ATOM 545 N N . ILE A 1 73 ? 15.305 -4.242 -8.805 1 76.56 73 ILE A N 1
ATOM 546 C CA . ILE A 1 73 ? 15.617 -3.914 -10.195 1 76.56 73 ILE A CA 1
ATOM 547 C C . ILE A 1 73 ? 16.281 -2.543 -10.258 1 76.56 73 ILE A C 1
ATOM 549 O O . ILE A 1 73 ? 17.297 -2.377 -10.93 1 76.56 73 ILE A O 1
ATOM 553 N N . ARG A 1 74 ? 15.742 -1.632 -9.398 1 71.5 74 ARG A N 1
ATOM 554 C CA . ARG A 1 74 ? 16.234 -0.264 -9.492 1 71.5 74 ARG A CA 1
ATOM 555 C C . ARG A 1 74 ? 17.438 -0.055 -8.57 1 71.5 74 ARG A C 1
ATOM 557 O O . ARG A 1 74 ? 17.453 -0.559 -7.449 1 71.5 74 ARG A O 1
ATOM 564 N N . GLY A 1 75 ? 18.406 0.713 -8.969 1 68.62 75 GLY A N 1
ATOM 565 C CA . GLY A 1 75 ? 19.562 1.082 -8.172 1 68.62 75 GLY A CA 1
ATOM 566 C C . GLY A 1 75 ? 20.641 0.01 -8.148 1 68.62 75 GLY A C 1
ATOM 567 O O . GLY A 1 75 ? 21.641 0.134 -7.43 1 68.62 75 GLY A O 1
ATOM 568 N N . SER A 1 76 ? 20.359 -1.099 -8.906 1 73.88 76 SER A N 1
ATOM 569 C CA . SER A 1 76 ? 21.312 -2.201 -8.891 1 73.88 76 SER A CA 1
ATOM 570 C C . SER A 1 76 ? 22.281 -2.107 -10.062 1 73.88 76 SER A C 1
ATOM 572 O O . SER A 1 76 ? 21.984 -1.459 -11.07 1 73.88 76 SER A O 1
ATOM 574 N N . ASP A 1 77 ? 23.422 -2.633 -9.805 1 85.88 77 ASP A N 1
ATOM 575 C CA . ASP A 1 77 ? 24.344 -2.781 -10.922 1 85.88 77 ASP A CA 1
ATOM 576 C C . ASP A 1 77 ? 23.828 -3.807 -11.93 1 85.88 77 ASP A C 1
ATOM 578 O O . ASP A 1 77 ? 22.719 -4.312 -11.797 1 85.88 77 ASP A O 1
ATOM 582 N N . ALA A 1 78 ? 24.562 -3.922 -12.914 1 88.19 78 ALA A N 1
ATOM 583 C CA . ALA A 1 78 ? 24.125 -4.785 -14.008 1 88.19 78 ALA A CA 1
ATOM 584 C C . ALA A 1 78 ? 23.812 -6.191 -13.5 1 88.19 78 ALA A C 1
ATOM 586 O O . ALA A 1 78 ? 22.812 -6.793 -13.906 1 88.19 78 ALA A O 1
ATOM 587 N N . ALA A 1 79 ? 24.656 -6.727 -12.719 1 88.56 79 ALA A N 1
ATOM 588 C CA . ALA A 1 79 ? 24.453 -8.062 -12.172 1 88.56 79 ALA A CA 1
ATOM 589 C C . ALA A 1 79 ? 23.203 -8.125 -11.305 1 88.56 79 ALA A C 1
ATOM 591 O O . ALA A 1 79 ? 22.422 -9.078 -11.383 1 88.56 79 ALA A O 1
ATOM 592 N N . GLY A 1 80 ? 23.047 -7.141 -10.523 1 88.75 80 GLY A N 1
ATOM 593 C CA . GLY A 1 80 ? 21.859 -7.047 -9.688 1 88.75 80 GLY A CA 1
ATOM 594 C C . GLY A 1 80 ? 20.578 -6.941 -10.492 1 88.75 80 GLY A C 1
ATOM 595 O O . GLY A 1 80 ? 19.562 -7.574 -10.148 1 88.75 80 GLY A O 1
ATOM 596 N N . LYS A 1 81 ? 20.656 -6.25 -11.516 1 91.12 81 LYS A N 1
ATOM 597 C CA . LYS A 1 81 ? 19.484 -6.105 -12.383 1 91.12 81 LYS A CA 1
ATOM 598 C C . LYS A 1 81 ? 19.125 -7.43 -13.055 1 91.12 81 LYS A C 1
ATOM 600 O O . LYS A 1 81 ? 17.953 -7.781 -13.156 1 91.12 81 LYS A O 1
ATOM 605 N N . ALA A 1 82 ? 20.141 -8.086 -13.523 1 92.75 82 ALA A N 1
ATOM 606 C CA . ALA A 1 82 ? 19.922 -9.383 -14.148 1 92.75 82 ALA A CA 1
ATOM 607 C C . ALA A 1 82 ? 19.266 -10.359 -13.172 1 92.75 82 ALA A C 1
ATOM 609 O O . ALA A 1 82 ? 18.344 -11.086 -13.539 1 92.75 82 ALA A O 1
ATOM 610 N N . ALA A 1 83 ? 19.766 -10.359 -11.969 1 92.94 83 ALA A N 1
ATOM 611 C CA . ALA A 1 83 ? 19.203 -11.227 -10.938 1 92.94 83 ALA A CA 1
ATOM 612 C C . ALA A 1 83 ? 17.75 -10.852 -10.641 1 92.94 83 ALA A C 1
ATOM 614 O O . ALA A 1 83 ? 16.906 -11.734 -10.453 1 92.94 83 ALA A O 1
ATOM 615 N N . ALA A 1 84 ? 17.5 -9.625 -10.625 1 94.31 84 ALA A N 1
ATOM 616 C CA . ALA A 1 84 ? 16.156 -9.133 -10.352 1 94.31 84 ALA A CA 1
ATOM 617 C C . ALA A 1 84 ? 15.18 -9.547 -11.453 1 94.31 84 ALA A C 1
ATOM 619 O O . ALA A 1 84 ? 14.07 -9.992 -11.172 1 94.31 84 ALA A O 1
ATOM 620 N N . LEU A 1 85 ? 15.656 -9.398 -12.602 1 94.94 85 LEU A N 1
ATOM 621 C CA . LEU A 1 85 ? 14.82 -9.766 -13.742 1 94.94 85 LEU A CA 1
ATOM 622 C C . LEU A 1 85 ? 14.578 -11.266 -13.781 1 94.94 85 LEU A C 1
ATOM 624 O O . LEU A 1 85 ? 13.469 -11.711 -14.102 1 94.94 85 LEU A O 1
ATOM 628 N N . ALA A 1 86 ? 15.602 -11.977 -13.477 1 95.69 86 ALA A N 1
ATOM 629 C CA . ALA A 1 86 ? 15.461 -13.422 -13.422 1 95.69 86 ALA A CA 1
ATOM 630 C C . ALA A 1 86 ? 14.414 -13.844 -12.391 1 95.69 86 ALA A C 1
ATOM 632 O O . ALA A 1 86 ? 13.578 -14.703 -12.656 1 95.69 86 ALA A O 1
ATOM 633 N N . ALA A 1 87 ? 14.469 -13.25 -11.258 1 96.44 87 ALA A N 1
ATOM 634 C CA . ALA A 1 87 ? 13.516 -13.547 -10.195 1 96.44 87 ALA A CA 1
ATOM 635 C C . ALA A 1 87 ? 12.094 -13.188 -10.617 1 96.44 87 ALA A C 1
ATOM 637 O O . ALA A 1 87 ? 11.172 -13.992 -10.453 1 96.44 87 ALA A O 1
ATOM 638 N N . ARG A 1 88 ? 11.883 -12.031 -11.148 1 96.62 88 ARG A N 1
ATOM 639 C CA . ARG A 1 88 ? 10.578 -11.578 -11.602 1 96.62 88 ARG A CA 1
ATOM 640 C C . ARG A 1 88 ? 10.016 -12.516 -12.672 1 96.62 88 ARG A C 1
ATOM 642 O O . ARG A 1 88 ? 8.859 -12.922 -12.594 1 96.62 88 ARG A O 1
ATOM 649 N N . ASP A 1 89 ? 10.906 -12.836 -13.664 1 97.5 89 ASP A N 1
ATOM 650 C CA . ASP A 1 89 ? 10.453 -13.641 -14.797 1 97.5 89 ASP A CA 1
ATOM 651 C C . ASP A 1 89 ? 10.109 -15.062 -14.359 1 97.5 89 ASP A C 1
ATOM 653 O O . ASP A 1 89 ? 9.148 -15.656 -14.844 1 97.5 89 ASP A O 1
ATOM 657 N N . ALA A 1 90 ? 10.922 -15.57 -13.508 1 97.56 90 ALA A N 1
ATOM 658 C CA . ALA A 1 90 ? 10.633 -16.906 -12.992 1 97.56 90 ALA A CA 1
ATOM 659 C C . ALA A 1 90 ? 9.305 -16.922 -12.25 1 97.56 90 ALA A C 1
ATOM 661 O O . ALA A 1 90 ? 8.484 -17.828 -12.461 1 97.56 90 ALA A O 1
ATOM 662 N N . LEU A 1 91 ? 9.078 -15.992 -11.391 1 97.88 91 LEU A N 1
ATOM 663 C CA . LEU A 1 91 ? 7.824 -15.891 -10.656 1 97.88 91 LEU A CA 1
ATOM 664 C C . LEU A 1 91 ? 6.645 -15.703 -11.602 1 97.88 91 LEU A C 1
ATOM 666 O O . LEU A 1 91 ? 5.598 -16.328 -11.43 1 97.88 91 LEU A O 1
ATOM 670 N N . ARG A 1 92 ? 6.789 -14.883 -12.539 1 98.12 92 ARG A N 1
ATOM 671 C CA . ARG A 1 92 ? 5.754 -14.617 -13.539 1 98.12 92 ARG A CA 1
ATOM 672 C C . ARG A 1 92 ? 5.348 -15.898 -14.258 1 98.12 92 ARG A C 1
ATOM 674 O O . ARG A 1 92 ? 4.156 -16.188 -14.406 1 98.12 92 ARG A O 1
ATOM 681 N N . GLU A 1 93 ? 6.316 -16.609 -14.703 1 97.81 93 GLU A N 1
ATOM 682 C CA . GLU A 1 93 ? 6.051 -17.859 -15.398 1 97.81 93 GLU A CA 1
ATOM 683 C C . GLU A 1 93 ? 5.27 -18.828 -14.516 1 97.81 93 GLU A C 1
ATOM 685 O O . GLU A 1 93 ? 4.441 -19.594 -15 1 97.81 93 GLU A O 1
ATOM 690 N N . GLN A 1 94 ? 5.52 -18.703 -13.258 1 97.38 94 GLN A N 1
ATOM 691 C CA . GLN A 1 94 ? 4.914 -19.641 -12.328 1 97.38 94 GLN A CA 1
ATOM 692 C C . GLN A 1 94 ? 3.471 -19.25 -12.008 1 97.38 94 GLN A C 1
ATOM 694 O O . GLN A 1 94 ? 2.598 -20.125 -11.914 1 97.38 94 GLN A O 1
ATOM 699 N N . VAL A 1 95 ? 3.184 -17.969 -11.875 1 98.19 95 VAL A N 1
ATOM 700 C CA . VAL A 1 95 ? 1.946 -17.656 -11.164 1 98.19 95 VAL A CA 1
ATOM 701 C C . VAL A 1 95 ? 1.031 -16.828 -12.055 1 98.19 95 VAL A C 1
ATOM 703 O O . VAL A 1 95 ? -0.164 -16.688 -11.781 1 98.19 95 VAL A O 1
ATOM 706 N N . LEU A 1 96 ? 1.521 -16.188 -13.109 1 98.19 96 LEU A N 1
ATOM 707 C CA . LEU A 1 96 ? 0.705 -15.266 -13.891 1 98.19 96 LEU A CA 1
ATOM 708 C C . LEU A 1 96 ? -0.506 -15.977 -14.484 1 98.19 96 LEU A C 1
ATOM 710 O O . LEU A 1 96 ? -0.372 -17.047 -15.078 1 98.19 96 LEU A O 1
ATOM 714 N N . GLY A 1 97 ? -1.634 -15.359 -14.227 1 97.19 97 GLY A N 1
ATOM 715 C CA . GLY A 1 97 ? -2.863 -15.883 -14.805 1 97.19 97 GLY A CA 1
ATOM 716 C C . GLY A 1 97 ? -3.449 -17.031 -14.008 1 97.19 97 GLY A C 1
ATOM 717 O O . GLY A 1 97 ? -4.504 -17.562 -14.367 1 97.19 97 GLY A O 1
ATOM 718 N N . LYS A 1 98 ? -2.814 -17.406 -12.914 1 97 98 LYS A N 1
ATOM 719 C CA . LYS A 1 98 ? -3.246 -18.562 -12.141 1 97 98 LYS A CA 1
ATOM 720 C C . LYS A 1 98 ? -3.939 -18.141 -10.852 1 97 98 LYS A C 1
ATOM 722 O O . LYS A 1 98 ? -3.721 -17.031 -10.359 1 97 98 LYS A O 1
ATOM 727 N N . MET A 1 99 ? -4.84 -19.078 -10.414 1 96 99 MET A N 1
ATOM 728 C CA . MET A 1 99 ? -5.496 -18.891 -9.125 1 96 99 MET A CA 1
ATOM 729 C C . MET A 1 99 ? -4.566 -19.281 -7.98 1 96 99 MET A C 1
ATOM 731 O O . MET A 1 99 ? -3.934 -20.328 -8.016 1 96 99 MET A O 1
ATOM 735 N N . VAL A 1 100 ? -4.488 -18.375 -7.004 1 97.31 100 VAL A N 1
ATOM 736 C CA . VAL A 1 100 ? -3.627 -18.625 -5.855 1 97.31 100 VAL A CA 1
ATOM 737 C C . VAL A 1 100 ? -4.418 -18.438 -4.562 1 97.31 100 VAL A C 1
ATOM 739 O O . VAL A 1 100 ? -5.445 -17.75 -4.555 1 97.31 100 VAL A O 1
ATOM 742 N N . SER A 1 101 ? -3.988 -19.156 -3.523 1 96.5 101 SER A N 1
ATOM 743 C CA . SER A 1 101 ? -4.453 -18.875 -2.166 1 96.5 101 SER A CA 1
ATOM 744 C C . SER A 1 101 ? -3.621 -17.781 -1.513 1 96.5 101 SER A C 1
ATOM 746 O O . SER A 1 101 ? -2.396 -17.75 -1.653 1 96.5 101 SER A O 1
ATOM 748 N N . ILE A 1 102 ? -4.301 -16.859 -0.885 1 96.06 102 ILE A N 1
ATOM 749 C CA . ILE A 1 102 ? -3.662 -15.719 -0.237 1 96.06 102 ILE A CA 1
ATOM 750 C C . ILE A 1 102 ? -3.92 -15.773 1.268 1 96.06 102 ILE A C 1
ATOM 752 O O . ILE A 1 102 ? -5.074 -15.781 1.706 1 96.06 102 ILE A O 1
ATOM 756 N N . ILE A 1 103 ? -2.867 -15.836 2.064 1 93.94 103 ILE A N 1
ATOM 757 C CA . ILE A 1 103 ? -2.959 -15.859 3.52 1 93.94 103 ILE A CA 1
ATOM 758 C C . ILE A 1 103 ? -2.287 -14.617 4.102 1 93.94 103 ILE A C 1
ATOM 760 O O . ILE A 1 103 ? -1.062 -14.57 4.238 1 93.94 103 ILE A O 1
ATOM 764 N N . PRO A 1 104 ? -3.094 -13.648 4.441 1 90.5 104 PRO A N 1
ATOM 765 C CA . PRO A 1 104 ? -2.523 -12.406 4.973 1 90.5 104 PRO A CA 1
ATOM 766 C C . PRO A 1 104 ? -1.756 -12.625 6.277 1 90.5 104 PRO A C 1
ATOM 768 O O . PRO A 1 104 ? -2.168 -13.43 7.113 1 90.5 104 PRO A O 1
ATOM 771 N N . MET A 1 105 ? -0.625 -11.922 6.41 1 86.75 105 MET A N 1
ATOM 772 C CA . MET A 1 105 ? 0.196 -12.039 7.609 1 86.75 105 MET A CA 1
ATOM 773 C C . MET A 1 105 ? -0.304 -11.102 8.703 1 86.75 105 MET A C 1
ATOM 775 O O . MET A 1 105 ? 0.181 -11.141 9.836 1 86.75 105 MET A O 1
ATOM 779 N N . GLY A 1 106 ? -1.369 -10.391 8.539 1 72.62 106 GLY A N 1
ATOM 780 C CA . GLY A 1 106 ? -1.992 -9.578 9.57 1 72.62 106 GLY A CA 1
ATOM 781 C C . GLY A 1 106 ? -1.298 -8.242 9.781 1 72.62 106 GLY A C 1
ATOM 782 O O . GLY A 1 106 ? -1.678 -7.469 10.656 1 72.62 106 GLY A O 1
ATOM 783 N N . ARG A 1 107 ? -0.108 -7.988 9.273 1 63.72 107 ARG A N 1
ATOM 784 C CA . ARG A 1 107 ? 0.522 -6.68 9.422 1 63.72 107 ARG A CA 1
ATOM 785 C C . ARG A 1 107 ? 0.765 -6.031 8.062 1 63.72 107 ARG A C 1
ATOM 787 O O . ARG A 1 107 ? 1.072 -6.715 7.086 1 63.72 107 ARG A O 1
ATOM 794 N N . PRO A 1 108 ? 0.056 -4.801 7.965 1 58.62 108 PRO A N 1
ATOM 795 C CA . PRO A 1 108 ? 0.288 -4.184 6.656 1 58.62 108 PRO A CA 1
ATOM 796 C C . PRO A 1 108 ? 1.763 -3.879 6.402 1 58.62 108 PRO A C 1
ATOM 798 O O . PRO A 1 108 ? 2.545 -3.758 7.348 1 58.62 108 PRO A O 1
ATOM 801 N N . GLU A 1 109 ? 2.055 -4.039 5.152 1 64.31 109 GLU A N 1
ATOM 802 C CA . GLU A 1 109 ? 3.354 -3.658 4.605 1 64.31 109 GLU A CA 1
ATOM 803 C C . GLU A 1 109 ? 3.557 -2.146 4.668 1 64.31 109 GLU A C 1
ATOM 805 O O . GLU A 1 109 ? 2.596 -1.393 4.844 1 64.31 109 GLU A O 1
ATOM 810 N N . LYS A 1 110 ? 4.766 -1.707 4.754 1 62.16 110 LYS A N 1
ATOM 811 C CA . LYS A 1 110 ? 5.227 -0.327 4.867 1 62.16 110 LYS A CA 1
ATOM 812 C C . LYS A 1 110 ? 4.387 0.606 4 1 62.16 110 LYS A C 1
ATOM 814 O O . LYS A 1 110 ? 4.043 1.712 4.422 1 62.16 110 LYS A O 1
ATOM 819 N N . TYR A 1 111 ? 3.854 0.121 2.818 1 67.62 111 TYR A N 1
ATOM 820 C CA . TYR A 1 111 ? 3.25 1.05 1.869 1 67.62 111 TYR A CA 1
ATOM 821 C C . TYR A 1 111 ? 1.797 0.684 1.596 1 67.62 111 TYR A C 1
ATOM 823 O O . TYR A 1 111 ? 1.144 1.299 0.749 1 67.62 111 TYR A O 1
ATOM 831 N N . GLY A 1 112 ? 1.224 -0.25 2.363 1 73 112 GLY A N 1
ATOM 832 C CA . GLY A 1 112 ? -0.189 -0.526 2.152 1 73 112 GLY A CA 1
ATOM 833 C C . GLY A 1 112 ? -0.438 -1.819 1.398 1 73 112 GLY A C 1
ATOM 834 O O . GLY A 1 112 ? -1.579 -2.273 1.294 1 73 112 GLY A O 1
ATOM 835 N N . ARG A 1 113 ? 0.659 -2.367 0.855 1 81.06 113 ARG A N 1
ATOM 836 C CA . ARG A 1 113 ? 0.499 -3.678 0.233 1 81.06 113 ARG A CA 1
ATOM 837 C C . ARG A 1 113 ? 0.032 -4.711 1.251 1 81.06 113 ARG A C 1
ATOM 839 O O . ARG A 1 113 ? 0.248 -4.551 2.453 1 81.06 113 ARG A O 1
ATOM 846 N N . LEU A 1 114 ? -0.64 -5.688 0.623 1 88.06 114 LEU A N 1
ATOM 847 C CA . LEU A 1 114 ? -0.996 -6.836 1.45 1 88.06 114 LEU A CA 1
ATOM 848 C C . LEU A 1 114 ? 0.193 -7.777 1.615 1 88.06 114 LEU A C 1
ATOM 850 O O . LEU A 1 114 ? 0.679 -8.352 0.637 1 88.06 114 LEU A O 1
ATOM 854 N N . LEU A 1 115 ? 0.754 -7.848 2.807 1 90.31 115 LEU A N 1
ATOM 855 C CA . LEU A 1 115 ? 1.771 -8.852 3.096 1 90.31 115 LEU A CA 1
ATOM 856 C C . LEU A 1 115 ? 1.137 -10.227 3.299 1 90.31 115 LEU A C 1
ATOM 858 O O . LEU A 1 115 ? 0.312 -10.406 4.195 1 90.31 115 LEU A O 1
ATOM 862 N N . ALA A 1 116 ? 1.568 -11.172 2.43 1 93.56 116 ALA A N 1
ATOM 863 C CA . ALA A 1 116 ? 0.846 -12.438 2.518 1 93.56 116 ALA A CA 1
ATOM 864 C C . ALA A 1 116 ? 1.73 -13.609 2.086 1 93.56 116 ALA A C 1
ATOM 866 O O . ALA A 1 116 ? 2.695 -13.422 1.341 1 93.56 116 ALA A O 1
ATOM 867 N N . ARG A 1 117 ? 1.404 -14.727 2.658 1 95.94 117 ARG A N 1
ATOM 868 C CA . ARG A 1 117 ? 1.834 -15.984 2.057 1 95.94 117 ARG A CA 1
ATOM 869 C C . ARG A 1 117 ? 0.954 -16.344 0.866 1 95.94 117 ARG A C 1
ATOM 871 O O . ARG A 1 117 ? -0.274 -16.344 0.969 1 95.94 117 ARG A O 1
ATOM 878 N N . VAL A 1 118 ? 1.571 -16.547 -0.227 1 97.88 118 VAL A N 1
ATOM 879 C CA . VAL A 1 118 ? 0.841 -16.891 -1.445 1 97.88 118 VAL A CA 1
ATOM 880 C C . VAL A 1 118 ? 1.167 -18.312 -1.866 1 97.88 118 VAL A C 1
ATOM 882 O O . VAL A 1 118 ? 2.338 -18.688 -1.965 1 97.88 118 VAL A O 1
ATOM 885 N N . GLU A 1 119 ? 0.096 -19.094 -2.09 1 98.38 119 GLU A N 1
ATOM 886 C CA . GLU A 1 119 ? 0.29 -20.5 -2.449 1 98.38 119 GLU A CA 1
ATOM 887 C C . GLU A 1 119 ? -0.336 -20.812 -3.805 1 98.38 119 GLU A C 1
ATOM 889 O O . GLU A 1 119 ? -1.456 -20.391 -4.09 1 98.38 119 GLU A O 1
ATOM 894 N N . LEU A 1 120 ? 0.387 -21.453 -4.668 1 97.75 120 LEU A N 1
ATOM 895 C CA . LEU A 1 120 ? -0.111 -22.062 -5.898 1 97.75 120 LEU A CA 1
ATOM 896 C C . LEU A 1 120 ? -0.268 -23.562 -5.738 1 97.75 120 LEU A C 1
ATOM 898 O O . LEU A 1 120 ? 0.724 -24.281 -5.598 1 97.75 120 LEU A O 1
ATOM 902 N N . LYS A 1 121 ? -1.507 -24.031 -5.73 1 95.25 121 LYS A N 1
ATOM 903 C CA . LYS A 1 121 ? -1.79 -25.453 -5.57 1 95.25 121 LYS A CA 1
ATOM 904 C C . LYS A 1 121 ? -1.097 -26.016 -4.332 1 95.25 121 LYS A C 1
ATOM 906 O O . LYS A 1 121 ? -0.447 -27.062 -4.398 1 95.25 121 LYS A O 1
ATOM 911 N N . GLY A 1 122 ? -1.115 -25.203 -3.25 1 95.44 122 GLY A N 1
ATOM 912 C CA . GLY A 1 122 ? -0.607 -25.672 -1.969 1 95.44 122 GLY A CA 1
ATOM 913 C C . GLY A 1 122 ? 0.87 -25.391 -1.774 1 95.44 122 GLY A C 1
ATOM 914 O O . GLY A 1 122 ? 1.409 -25.594 -0.685 1 95.44 122 GLY A O 1
ATOM 915 N N . ARG A 1 123 ? 1.525 -24.922 -2.83 1 97.06 123 ARG A N 1
ATOM 916 C CA . ARG A 1 123 ? 2.949 -24.625 -2.723 1 97.06 123 ARG A CA 1
ATOM 917 C C . ARG A 1 123 ? 3.178 -23.141 -2.42 1 97.06 123 ARG A C 1
ATOM 919 O O . ARG A 1 123 ? 2.701 -22.281 -3.152 1 97.06 123 ARG A O 1
ATOM 926 N N . ASP A 1 124 ? 3.953 -22.969 -1.365 1 97.94 124 ASP A N 1
ATOM 927 C CA . ASP A 1 124 ? 4.293 -21.594 -0.974 1 97.94 124 ASP A CA 1
ATOM 928 C C . ASP A 1 124 ? 5.27 -20.969 -1.964 1 97.94 124 ASP A C 1
ATOM 930 O O . ASP A 1 124 ? 6.387 -21.469 -2.139 1 97.94 124 ASP A O 1
ATOM 934 N N . MET A 1 125 ? 4.93 -19.844 -2.541 1 97.88 125 MET A N 1
ATOM 935 C CA . MET A 1 125 ? 5.734 -19.234 -3.602 1 97.88 125 MET A CA 1
ATOM 936 C C . MET A 1 125 ? 7 -18.609 -3.033 1 97.88 125 MET A C 1
ATOM 938 O O . MET A 1 125 ? 8.023 -18.516 -3.719 1 97.88 125 MET A O 1
ATOM 942 N N . SER A 1 126 ? 6.949 -18.125 -1.763 1 97 126 SER A N 1
ATOM 943 C CA . SER A 1 126 ? 8.164 -17.656 -1.117 1 97 126 SER A CA 1
ATOM 944 C C . SER A 1 126 ? 9.188 -18.781 -0.95 1 97 126 SER A C 1
ATOM 946 O O . SER A 1 126 ? 10.367 -18.594 -1.241 1 97 126 SER A O 1
ATOM 948 N N . LYS A 1 127 ? 8.695 -19.859 -0.517 1 96.75 127 LYS A N 1
ATOM 949 C CA . LYS A 1 127 ? 9.578 -21.016 -0.372 1 96.75 127 LYS A CA 1
ATOM 950 C C . LYS A 1 127 ? 10.125 -21.469 -1.725 1 96.75 127 LYS A C 1
ATOM 952 O O . LYS A 1 127 ? 11.297 -21.828 -1.837 1 96.75 127 LYS A O 1
ATOM 957 N N . TRP A 1 128 ? 9.258 -21.484 -2.684 1 97.38 128 TRP A N 1
ATOM 958 C CA . TRP A 1 128 ? 9.68 -21.859 -4.031 1 97.38 128 TRP A CA 1
ATOM 959 C C . TRP A 1 128 ? 10.797 -20.938 -4.527 1 97.38 128 TRP A C 1
ATOM 961 O O . TRP A 1 128 ? 11.797 -21.422 -5.066 1 97.38 128 TRP A O 1
ATOM 971 N N . LEU A 1 129 ? 10.711 -19.641 -4.328 1 97.12 129 LEU A N 1
ATOM 972 C CA . LEU A 1 129 ? 11.727 -18.688 -4.73 1 97.12 129 LEU A CA 1
ATOM 973 C C . LEU A 1 129 ? 13.055 -18.969 -4.023 1 97.12 129 LEU A C 1
ATOM 975 O O . LEU A 1 129 ? 14.117 -18.875 -4.633 1 97.12 129 LEU A O 1
ATOM 979 N N . LEU A 1 130 ? 12.953 -19.234 -2.732 1 96 130 LEU A N 1
ATOM 980 C CA . LEU A 1 130 ? 14.148 -19.547 -1.951 1 96 130 LEU A CA 1
ATOM 981 C C . LEU A 1 130 ? 14.828 -20.812 -2.473 1 96 130 LEU A C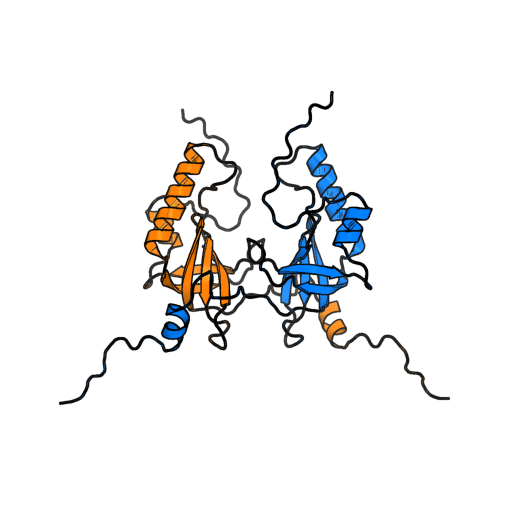 1
ATOM 983 O O . LEU A 1 130 ? 16.047 -20.844 -2.596 1 96 130 LEU A O 1
ATOM 987 N N . GLU A 1 131 ? 14 -21.797 -2.752 1 97 131 GLU A N 1
ATOM 988 C CA . GLU A 1 131 ? 14.523 -23.062 -3.279 1 97 131 GLU A CA 1
ATOM 989 C C . GLU A 1 131 ? 15.227 -22.844 -4.613 1 97 131 GLU A C 1
ATOM 991 O O . GLU A 1 131 ? 16.219 -23.516 -4.906 1 97 131 GLU A O 1
ATOM 996 N N . GLN A 1 132 ? 14.75 -21.906 -5.402 1 96 132 GLN A N 1
ATOM 997 C CA . GLN A 1 132 ? 15.32 -21.609 -6.711 1 96 132 GLN A CA 1
ATOM 998 C 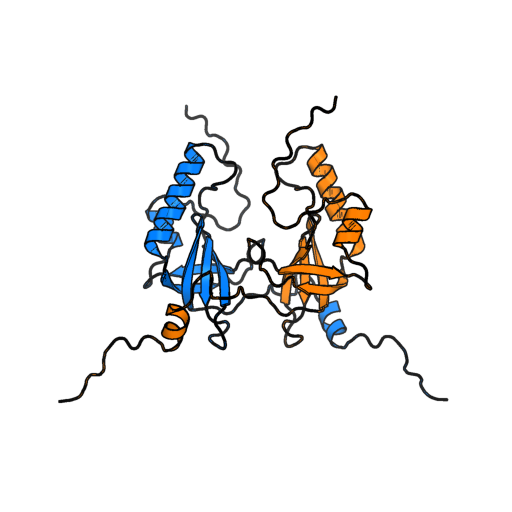C . GLN A 1 132 ? 16.469 -20.609 -6.598 1 96 132 GLN A C 1
ATOM 1000 O O . GLN A 1 132 ? 17.078 -20.234 -7.602 1 96 132 GLN A O 1
ATOM 1005 N N . LYS A 1 133 ? 16.766 -20.062 -5.316 1 95.38 133 LYS A N 1
ATOM 1006 C CA . LYS A 1 133 ? 17.828 -19.109 -5.039 1 95.38 133 LYS A CA 1
ATOM 1007 C C . LYS A 1 133 ? 17.578 -17.781 -5.766 1 95.38 133 LYS A C 1
ATOM 1009 O O . LYS A 1 133 ? 18.516 -17.172 -6.273 1 95.38 133 LYS A O 1
ATOM 1014 N N . LEU A 1 134 ? 16.328 -17.453 -5.859 1 95.69 134 LEU A N 1
ATOM 1015 C CA . LEU A 1 134 ? 15.945 -16.25 -6.566 1 95.69 134 LEU A CA 1
ATOM 1016 C C . LEU A 1 134 ? 15.594 -15.133 -5.582 1 95.69 134 LEU A C 1
ATOM 1018 O O . LEU A 1 134 ? 15.305 -14.008 -5.988 1 95.69 134 LEU A O 1
ATOM 1022 N N . ALA A 1 135 ? 15.609 -15.484 -4.32 1 94.69 135 ALA A N 1
ATOM 1023 C CA . ALA A 1 135 ? 15.344 -14.555 -3.23 1 94.69 135 ALA A CA 1
ATOM 1024 C C . ALA A 1 135 ? 16.078 -14.961 -1.961 1 94.69 135 ALA A C 1
ATOM 1026 O O . ALA A 1 135 ? 16.672 -16.047 -1.904 1 94.69 135 ALA A O 1
ATOM 1027 N N . VAL A 1 136 ? 16.141 -14.016 -1.023 1 92.25 136 VAL A N 1
ATOM 1028 C CA . VAL A 1 136 ? 16.766 -14.312 0.266 1 92.25 136 VAL A CA 1
ATOM 1029 C C . VAL A 1 136 ? 15.719 -14.188 1.376 1 92.25 136 VAL A C 1
ATOM 1031 O O . VAL A 1 136 ? 14.727 -13.477 1.229 1 92.25 136 VAL A O 1
ATOM 1034 N N . PRO A 1 137 ? 15.906 -14.984 2.453 1 91.75 137 PRO A N 1
ATOM 1035 C CA . PRO A 1 137 ? 14.969 -14.859 3.568 1 91.75 137 PRO A CA 1
ATOM 1036 C C . PRO A 1 137 ? 14.945 -13.453 4.16 1 91.75 137 PRO A C 1
ATOM 1038 O O . PRO A 1 137 ? 15.984 -12.797 4.246 1 91.75 137 PRO A O 1
ATOM 1041 N N . TYR A 1 138 ? 13.742 -12.969 4.348 1 85.88 138 TYR A N 1
ATOM 1042 C CA . TYR A 1 138 ? 13.57 -11.633 4.914 1 85.88 138 TYR A CA 1
ATOM 1043 C C . TYR A 1 138 ? 12.414 -11.609 5.906 1 85.88 138 TYR A C 1
ATOM 1045 O O . TYR A 1 138 ? 11.297 -12.016 5.578 1 85.88 138 TYR A O 1
ATOM 1053 N N . ASP A 1 139 ? 12.625 -11.211 7.191 1 73.75 139 ASP A N 1
ATOM 1054 C CA . ASP A 1 139 ? 11.586 -11.203 8.219 1 73.75 139 ASP A CA 1
ATOM 1055 C C . ASP A 1 139 ? 11.148 -9.773 8.531 1 73.75 139 ASP A C 1
ATOM 1057 O O . ASP A 1 139 ? 10.414 -9.547 9.5 1 73.75 139 ASP A O 1
ATOM 1061 N N . GLY A 1 140 ? 11.25 -8.789 7.605 1 65.38 140 GLY A N 1
ATOM 1062 C CA . GLY A 1 140 ? 10.805 -7.426 7.855 1 65.38 140 GLY A CA 1
ATOM 1063 C C . GLY A 1 140 ? 11.859 -6.574 8.539 1 65.38 140 GLY A C 1
ATOM 1064 O O . GLY A 1 140 ? 11.68 -5.363 8.695 1 65.38 140 GLY A O 1
ATOM 1065 N N . SER A 1 141 ? 12.953 -7.191 9.102 1 56.47 141 SER A N 1
ATOM 1066 C CA . SER A 1 141 ? 13.953 -6.434 9.844 1 56.47 141 SER A CA 1
ATOM 1067 C C . SER A 1 141 ? 14.891 -5.684 8.898 1 56.47 141 SER A C 1
ATOM 1069 O O . SER A 1 141 ? 14.969 -6.008 7.711 1 56.47 141 SER A O 1
ATOM 1071 N N . THR A 1 142 ? 15.188 -4.355 9.156 1 50.84 142 THR A N 1
ATOM 1072 C CA . THR A 1 142 ? 16.141 -3.533 8.414 1 50.84 142 THR A CA 1
ATOM 1073 C C . THR A 1 142 ? 17.234 -4.398 7.809 1 50.84 142 THR A C 1
ATOM 1075 O O . THR A 1 142 ? 17.781 -5.281 8.477 1 50.84 142 THR A O 1
ATOM 1078 N N . LYS A 1 143 ? 17.172 -4.461 6.469 1 47.69 143 LYS A N 1
ATOM 1079 C CA . LYS A 1 143 ? 18.266 -5.133 5.785 1 47.69 143 LYS A CA 1
ATOM 1080 C C . LYS A 1 143 ? 19.594 -4.906 6.52 1 47.69 143 LYS A C 1
ATOM 1082 O O . LYS A 1 143 ? 19.906 -3.779 6.898 1 47.69 143 LYS A O 1
ATOM 1087 N N . GLN A 1 144 ? 19.969 -5.75 7.312 1 34.66 144 GLN A N 1
ATOM 1088 C CA . GLN A 1 144 ? 21.359 -5.633 7.746 1 34.66 144 GLN A CA 1
ATOM 1089 C C . GLN A 1 144 ? 22.266 -5.227 6.582 1 34.66 144 GLN A C 1
ATOM 1091 O O . GLN A 1 144 ? 22.062 -5.68 5.453 1 34.66 144 GLN A O 1
ATOM 1096 N N . ASN A 1 145 ? 22.688 -3.994 6.484 1 35.12 145 ASN A N 1
ATOM 1097 C CA . ASN A 1 145 ? 23.844 -3.717 5.637 1 35.12 145 ASN A CA 1
ATOM 1098 C C . ASN A 1 145 ? 24.719 -4.957 5.441 1 35.12 145 ASN A C 1
ATOM 1100 O O . ASN A 1 145 ? 25.469 -5.344 6.34 1 35.12 145 ASN A O 1
ATOM 1104 N N . SER A 1 146 ? 24.312 -6.039 5.141 1 33.75 146 SER A N 1
ATOM 1105 C CA . SER A 1 146 ? 25.422 -6.938 4.844 1 33.75 146 SER A CA 1
ATOM 1106 C C . SER A 1 146 ? 26.5 -6.234 4.027 1 33.75 146 SER A C 1
ATOM 1108 O O . SER A 1 146 ? 26.234 -5.719 2.943 1 33.75 146 SER A O 1
ATOM 1110 N N . SER A 1 147 ? 27.547 -5.582 4.566 1 30.91 147 SER A N 1
ATOM 1111 C CA . SER A 1 147 ? 28.906 -5.277 4.117 1 30.91 147 SER A CA 1
ATOM 1112 C C . SER A 1 147 ? 29.328 -6.199 2.98 1 30.91 147 SER A C 1
ATOM 1114 O O . SER A 1 147 ? 28.922 -7.359 2.924 1 30.91 147 SER A O 1
ATOM 1116 N N . ARG A 1 148 ? 29.875 -5.613 1.819 1 31.77 148 ARG A N 1
ATOM 1117 C CA . ARG A 1 148 ? 30.844 -6.148 0.869 1 31.77 148 ARG A CA 1
ATOM 1118 C C . ARG A 1 148 ? 31.734 -7.184 1.53 1 31.77 148 ARG A C 1
ATOM 1120 O O . ARG A 1 148 ? 32.594 -6.836 2.346 1 31.77 148 ARG A O 1
ATOM 1127 N N . ALA A 1 149 ? 31.406 -8.203 1.943 1 26.44 149 ALA A N 1
ATOM 1128 C CA . ALA A 1 149 ? 32.5 -9.148 2.105 1 26.44 149 ALA A CA 1
ATOM 1129 C C . ALA A 1 149 ? 33.5 -9.031 0.956 1 26.44 149 ALA A C 1
ATOM 1131 O O . ALA A 1 149 ? 33.094 -9.031 -0.215 1 26.44 149 ALA A O 1
ATOM 1132 N N . SER A 1 150 ? 34.688 -8.398 1.146 1 25.55 150 SER A N 1
ATOM 1133 C CA . SER A 1 150 ? 35.938 -8.641 0.445 1 25.55 150 SER A CA 1
ATOM 1134 C C . SER A 1 150 ? 36.031 -10.062 -0.091 1 25.55 150 SER A C 1
ATOM 1136 O O . SER A 1 150 ? 36 -11.023 0.681 1 25.55 150 SER A O 1
ATOM 1138 N N . LYS A 1 151 ? 35.375 -10.398 -1.086 1 26.42 151 LYS A N 1
ATOM 1139 C CA . LYS A 1 151 ? 35.969 -11.469 -1.868 1 26.42 151 LYS A CA 1
ATOM 1140 C C . LYS A 1 151 ? 37.5 -11.383 -1.825 1 26.42 151 LYS A C 1
ATOM 1142 O O . LYS A 1 151 ? 38.094 -10.484 -2.426 1 26.42 151 LYS A O 1
ATOM 1147 N N . VAL A 1 152 ? 38.125 -11.758 -0.625 1 21.55 152 VAL A N 1
ATOM 1148 C CA . VAL A 1 152 ? 39.438 -12.336 -0.702 1 21.55 152 VAL A CA 1
ATOM 1149 C C . VAL A 1 152 ? 39.406 -13.602 -1.562 1 21.55 152 VAL A C 1
ATOM 1151 O O . VAL A 1 152 ? 38.469 -14.391 -1.482 1 21.55 152 VAL A O 1
ATOM 1154 N N . MET B 1 1 ? -26.719 -45.531 -13.875 1 31.17 1 MET B N 1
ATOM 1155 C CA . MET B 1 1 ? -25.656 -44.781 -14.547 1 31.17 1 MET B CA 1
ATOM 1156 C C . MET B 1 1 ? -25.484 -43.406 -13.945 1 31.17 1 MET B C 1
ATOM 1158 O O . MET B 1 1 ? -26.297 -42.5 -14.219 1 31.17 1 MET B O 1
ATOM 1162 N N . GLY B 1 2 ? -25.234 -43.25 -12.648 1 34.44 2 GLY B N 1
ATOM 1163 C CA . GLY B 1 2 ? -25.156 -42.062 -11.812 1 34.44 2 GLY B CA 1
ATOM 1164 C C . GLY B 1 2 ? -24.141 -41.031 -12.32 1 34.44 2 GLY B C 1
ATOM 1165 O O . GLY B 1 2 ? -23.031 -41.406 -12.68 1 34.44 2 GLY B O 1
ATOM 1166 N N . CYS B 1 3 ? -24.609 -39.969 -13.039 1 34.56 3 CYS B N 1
ATOM 1167 C CA . CYS B 1 3 ? -23.797 -38.844 -13.477 1 34.56 3 CYS B CA 1
ATOM 1168 C C . CYS B 1 3 ? -22.859 -38.406 -12.359 1 34.56 3 CYS B C 1
ATOM 1170 O O . CYS B 1 3 ? -23.312 -37.906 -11.328 1 34.56 3 CYS B O 1
ATOM 1172 N N . CYS B 1 4 ? -21.828 -39.125 -11.969 1 36.97 4 CYS B N 1
ATOM 1173 C CA . CYS B 1 4 ? -20.766 -38.625 -11.109 1 36.97 4 CYS B CA 1
ATOM 1174 C C . CYS B 1 4 ? -20.297 -37.25 -11.57 1 36.97 4 CYS B C 1
ATOM 1176 O O . CYS B 1 4 ? -19.578 -37.125 -12.57 1 36.97 4 CYS B O 1
ATOM 1178 N N . CYS B 1 5 ? -21.156 -36.312 -11.789 1 36.91 5 CYS B N 1
ATOM 1179 C CA . CYS B 1 5 ? -20.703 -34.938 -11.984 1 36.91 5 CYS B CA 1
ATOM 1180 C C . CYS B 1 5 ? -19.516 -34.625 -11.07 1 36.91 5 CYS B C 1
ATOM 1182 O O . CYS B 1 5 ? -19.719 -34.094 -9.961 1 36.91 5 CYS B O 1
ATOM 1184 N N . SER B 1 6 ? -18.688 -35.5 -10.75 1 38.75 6 SER B N 1
ATOM 1185 C CA . SER B 1 6 ? -17.484 -35.281 -9.953 1 38.75 6 SER B CA 1
ATOM 1186 C C . SER B 1 6 ? -16.812 -33.969 -10.344 1 38.75 6 SER B C 1
ATOM 1188 O O . SER B 1 6 ? -15.68 -33.688 -9.922 1 38.75 6 SER B O 1
ATOM 1190 N N . GLY B 1 7 ? -16.922 -33.594 -11.664 1 39.09 7 GLY B N 1
ATOM 1191 C CA . GLY B 1 7 ? -15.953 -32.75 -12.359 1 39.09 7 GLY B CA 1
ATOM 1192 C C . GLY B 1 7 ? -15.562 -31.5 -11.57 1 39.09 7 GLY B C 1
ATOM 1193 O O . GLY B 1 7 ? -16.094 -31.25 -10.484 1 39.09 7 GLY B O 1
ATOM 1194 N N . CYS B 1 8 ? -14.867 -30.328 -12.453 1 41.34 8 CYS B N 1
ATOM 1195 C CA . CYS B 1 8 ? -14.172 -29.078 -12.203 1 41.34 8 CYS B CA 1
ATOM 1196 C C . CYS B 1 8 ? -15.047 -28.109 -11.422 1 41.34 8 CYS B C 1
ATOM 1198 O O . CYS B 1 8 ? -15.812 -27.344 -12.008 1 41.34 8 CYS B O 1
ATOM 1200 N N . CYS B 1 9 ? -15.766 -28.406 -10.609 1 44.81 9 CYS B N 1
ATOM 1201 C CA . CYS B 1 9 ? -16.516 -27.422 -9.836 1 44.81 9 CYS B CA 1
ATOM 1202 C C . CYS B 1 9 ? -15.672 -26.188 -9.539 1 44.81 9 CYS B C 1
ATOM 1204 O O . CYS B 1 9 ? -14.844 -26.203 -8.625 1 44.81 9 CYS B O 1
ATOM 1206 N N . VAL B 1 10 ? -15.133 -25.609 -10.57 1 55.16 10 VAL B N 1
ATOM 1207 C CA . VAL B 1 10 ? -14.539 -24.297 -10.352 1 55.16 10 VAL B CA 1
ATOM 1208 C C . VAL B 1 10 ? -15.453 -23.453 -9.469 1 55.16 10 VAL B C 1
ATOM 1210 O O . VAL B 1 10 ? -16.672 -23.469 -9.633 1 55.16 10 VAL B O 1
ATOM 1213 N N . ASP B 1 11 ? -15.141 -23.281 -8.203 1 63.75 11 ASP B N 1
ATOM 1214 C CA . ASP B 1 11 ? -15.828 -22.344 -7.328 1 63.75 11 ASP B CA 1
ATOM 1215 C C . ASP B 1 11 ? -16.344 -21.141 -8.117 1 63.75 11 ASP B C 1
ATOM 1217 O O . ASP B 1 11 ? -15.625 -20.594 -8.953 1 63.75 11 ASP B O 1
ATOM 1221 N N . PRO B 1 12 ? -17.703 -21.047 -8.305 1 64.81 12 PRO B N 1
ATOM 1222 C CA . PRO B 1 12 ? -18.266 -19.891 -9.016 1 64.81 12 PRO B CA 1
ATOM 1223 C C . PRO B 1 12 ? -17.438 -18.625 -8.836 1 64.81 12 PRO B C 1
ATOM 1225 O O . PRO B 1 12 ? -17.359 -17.797 -9.75 1 64.81 12 PRO B O 1
ATOM 1228 N N . GLU B 1 13 ? -16.844 -18.469 -7.672 1 70.12 13 GLU B N 1
ATOM 1229 C CA . GLU B 1 13 ? -15.984 -17.297 -7.453 1 70.12 13 GLU B CA 1
ATOM 1230 C C . GLU B 1 13 ? -14.812 -17.297 -8.43 1 70.12 13 GLU B C 1
ATOM 1232 O O . GLU B 1 13 ? -14.422 -16.234 -8.93 1 70.12 13 GLU B O 1
ATOM 1237 N N . ASP B 1 14 ? -14.477 -18.422 -8.867 1 78.81 14 ASP B N 1
ATOM 1238 C CA . ASP B 1 14 ? -13.305 -18.531 -9.734 1 78.81 14 ASP B CA 1
ATOM 1239 C C . ASP B 1 14 ? -13.641 -18.078 -11.156 1 78.81 14 ASP B C 1
ATOM 1241 O O . ASP B 1 14 ? -12.805 -17.469 -11.836 1 78.81 14 ASP B O 1
ATOM 1245 N N . ARG B 1 15 ? -14.891 -18.266 -11.539 1 81.88 15 ARG B N 1
ATOM 1246 C CA . ARG B 1 15 ? -15.25 -17.891 -12.906 1 81.88 15 ARG B CA 1
ATOM 1247 C C . ARG B 1 15 ? -15.148 -16.391 -13.117 1 81.88 15 ARG B C 1
ATOM 1249 O O . ARG B 1 15 ? -14.633 -15.93 -14.141 1 81.88 15 ARG B O 1
ATOM 1256 N N . LEU B 1 16 ? -15.641 -15.617 -12.164 1 85.88 16 LEU B N 1
ATOM 1257 C CA . LEU B 1 16 ? -15.578 -14.164 -12.25 1 85.88 16 LEU B CA 1
ATOM 1258 C C . LEU B 1 16 ? -14.133 -13.68 -12.266 1 85.88 16 LEU B C 1
ATOM 1260 O O . LEU B 1 16 ? -13.805 -12.734 -12.984 1 85.88 16 LEU B O 1
ATOM 1264 N N . LEU B 1 17 ? -13.289 -14.336 -11.594 1 93.19 17 LEU B N 1
ATOM 1265 C CA . LEU B 1 17 ? -11.898 -13.922 -11.461 1 93.19 17 LEU B CA 1
ATOM 1266 C C . LEU B 1 17 ? -11.102 -14.289 -12.703 1 93.19 17 LEU B C 1
ATOM 1268 O O . LEU B 1 17 ? -10.102 -13.641 -13.031 1 93.19 17 LEU B O 1
ATOM 1272 N N . GLN B 1 18 ? -11.578 -15.328 -13.406 1 92.06 18 GLN B N 1
ATOM 1273 C CA . GLN B 1 18 ? -10.867 -15.789 -14.602 1 92.06 18 GLN B CA 1
ATOM 1274 C C . GLN B 1 18 ? -10.836 -14.711 -15.672 1 92.06 18 GLN B C 1
ATOM 1276 O O . GLN B 1 18 ? -9.867 -14.617 -16.438 1 92.06 18 GLN B O 1
ATOM 1281 N N . GLU B 1 19 ? -11.844 -13.914 -15.648 1 92.5 19 GLU B N 1
ATOM 1282 C CA . GLU B 1 19 ? -11.953 -12.898 -16.688 1 92.5 19 GLU B CA 1
ATOM 1283 C C . GLU B 1 19 ? -11.219 -11.617 -16.281 1 92.5 19 GLU B C 1
ATOM 1285 O O . GLU B 1 19 ? -11.008 -10.734 -17.125 1 92.5 19 GLU B O 1
ATOM 1290 N N . CYS B 1 20 ? -10.758 -11.594 -15.133 1 95.94 20 CYS B N 1
ATOM 1291 C CA . CYS B 1 20 ? -10.125 -10.383 -14.617 1 95.94 20 CYS B CA 1
ATOM 1292 C C . CYS B 1 20 ? -8.719 -10.227 -15.172 1 95.94 20 CYS B C 1
ATOM 1294 O O . CYS B 1 20 ? -7.992 -11.211 -15.328 1 95.94 20 CYS B O 1
ATOM 1296 N N . THR B 1 21 ? -8.406 -9.023 -15.625 1 94.94 21 THR B N 1
ATOM 1297 C CA . THR B 1 21 ? -7.07 -8.594 -16.031 1 94.94 21 THR B CA 1
ATOM 1298 C C . THR B 1 21 ? -6.688 -7.289 -15.344 1 94.94 21 THR B C 1
ATOM 1300 O O . THR B 1 21 ? -7.52 -6.656 -14.695 1 94.94 21 THR B O 1
ATOM 1303 N N . GLU B 1 22 ? -5.445 -7.004 -15.422 1 92.31 22 GLU B N 1
ATOM 1304 C CA . GLU B 1 22 ? -4.996 -5.738 -14.852 1 92.31 22 GLU B CA 1
ATOM 1305 C C . GLU B 1 22 ? -5.723 -4.559 -15.484 1 92.31 22 GLU B C 1
ATOM 1307 O O . GLU B 1 22 ? -5.949 -3.537 -14.836 1 92.31 22 GLU B O 1
ATOM 1312 N N . GLU B 1 23 ? -6.117 -4.688 -16.719 1 91.56 23 GLU B N 1
ATOM 1313 C CA . GLU B 1 23 ? -6.695 -3.594 -17.5 1 91.56 23 GLU B CA 1
ATOM 1314 C C . GLU B 1 23 ? -8.195 -3.467 -17.234 1 91.56 23 GLU B C 1
ATOM 1316 O O . GLU B 1 23 ? -8.742 -2.361 -17.25 1 91.56 23 GLU B O 1
ATOM 1321 N N . ASN B 1 24 ? -8.898 -4.531 -16.938 1 93.62 24 ASN B N 1
ATOM 1322 C CA . ASN B 1 24 ? -10.352 -4.492 -16.891 1 93.62 24 ASN B CA 1
ATOM 1323 C C . ASN B 1 24 ? -10.859 -4.488 -15.445 1 93.62 24 ASN B C 1
ATOM 1325 O O . ASN B 1 24 ? -12.062 -4.398 -15.203 1 93.62 24 ASN B O 1
ATOM 1329 N N . THR B 1 25 ? -9.969 -4.664 -14.523 1 92.81 25 THR B N 1
ATOM 1330 C CA . THR B 1 25 ? -10.344 -4.723 -13.117 1 92.81 25 THR B CA 1
ATOM 1331 C C . THR B 1 25 ? -9.805 -3.51 -12.359 1 92.81 25 THR B C 1
ATOM 1333 O O . THR B 1 25 ? -8.656 -3.119 -12.547 1 92.81 25 THR B O 1
ATOM 1336 N N . LYS B 1 26 ? -10.625 -2.881 -11.578 1 88.38 26 LYS B N 1
ATOM 1337 C CA . LYS B 1 26 ? -10.211 -1.695 -10.836 1 88.38 26 LYS B CA 1
ATOM 1338 C C . LYS B 1 26 ? -9.414 -2.076 -9.594 1 88.38 26 LYS B C 1
ATOM 1340 O O . LYS B 1 26 ? -9.625 -3.143 -9.016 1 88.38 26 LYS B O 1
ATOM 1345 N N . MET B 1 27 ? -8.508 -1.217 -9.234 1 88.94 27 MET B N 1
ATOM 1346 C CA . MET B 1 27 ? -7.781 -1.382 -7.98 1 88.94 27 MET B CA 1
ATOM 1347 C C . MET B 1 27 ? -8.695 -1.131 -6.785 1 88.94 27 MET B C 1
ATOM 1349 O O . MET B 1 27 ? -9.531 -0.228 -6.816 1 88.94 27 MET B O 1
ATOM 1353 N N . PHE B 1 28 ? -8.477 -1.89 -5.766 1 85.81 28 PHE B N 1
ATOM 1354 C CA . PHE B 1 28 ? -9.234 -1.642 -4.547 1 85.81 28 PHE B CA 1
ATOM 1355 C C . PHE B 1 28 ? -8.812 -0.327 -3.902 1 85.81 28 PHE B C 1
ATOM 1357 O O . PHE B 1 28 ? -7.617 -0.075 -3.723 1 85.81 28 PHE B O 1
ATOM 1364 N N . VAL B 1 29 ? -9.789 0.465 -3.602 1 84.94 29 VAL B N 1
ATOM 1365 C CA . VAL B 1 29 ? -9.562 1.705 -2.867 1 84.94 29 VAL B CA 1
ATOM 1366 C C . VAL B 1 29 ? -10.5 1.774 -1.665 1 84.94 29 VAL B C 1
ATOM 1368 O O . VAL B 1 29 ? -11.727 1.772 -1.821 1 84.94 29 VAL B O 1
ATOM 1371 N N . PRO B 1 30 ? -9.852 1.801 -0.533 1 84.38 30 PRO B N 1
ATOM 1372 C CA . PRO B 1 30 ? -10.734 1.946 0.624 1 84.38 30 PRO B CA 1
ATOM 1373 C C . PRO B 1 30 ? -11.578 3.221 0.567 1 84.38 30 PRO B C 1
ATOM 1375 O O . PRO B 1 30 ? -11.094 4.258 0.102 1 84.38 30 PRO B O 1
ATOM 1378 N N . ASP B 1 31 ? -12.773 3.088 0.959 1 86 31 ASP B N 1
ATOM 1379 C CA . ASP B 1 31 ? -13.68 4.234 1.019 1 86 31 ASP B CA 1
ATOM 1380 C C . ASP B 1 31 ? -13.508 4.996 2.33 1 86 31 ASP B C 1
ATOM 1382 O O . ASP B 1 31 ? -14.195 4.707 3.314 1 86 31 ASP B O 1
ATOM 1386 N N . VAL B 1 32 ? -12.578 5.93 2.271 1 89.94 32 VAL B N 1
ATOM 1387 C CA . VAL B 1 32 ? -12.281 6.746 3.443 1 89.94 32 VAL B CA 1
ATOM 1388 C C . VAL B 1 32 ? -12.43 8.227 3.096 1 89.94 32 VAL B C 1
ATOM 1390 O O . VAL B 1 32 ? -11.867 8.703 2.107 1 89.94 32 VAL B O 1
ATOM 1393 N N . ALA B 1 33 ? -13.281 8.945 3.848 1 90.5 33 ALA B N 1
ATOM 1394 C CA . ALA B 1 33 ? -13.555 10.344 3.535 1 90.5 33 ALA B CA 1
ATOM 1395 C C . ALA B 1 33 ? -13.008 11.266 4.621 1 90.5 33 ALA B C 1
ATOM 1397 O O . ALA B 1 33 ? -12.734 12.438 4.371 1 90.5 33 ALA B O 1
ATOM 1398 N N . ARG B 1 34 ? -12.898 10.742 5.824 1 93.62 34 ARG B N 1
ATOM 1399 C CA . ARG B 1 34 ? -12.438 11.516 6.973 1 93.62 34 ARG B CA 1
ATOM 1400 C C . ARG B 1 34 ? -11.664 10.633 7.949 1 93.62 34 ARG B C 1
ATOM 1402 O O . ARG B 1 34 ? -11.969 9.453 8.109 1 93.62 34 ARG B O 1
ATOM 1409 N N . GLY B 1 35 ? -10.633 11.234 8.555 1 96 35 GLY B N 1
ATOM 1410 C CA . GLY B 1 35 ? -9.852 10.461 9.5 1 96 35 GLY B CA 1
ATOM 1411 C C . GLY B 1 35 ? -8.922 11.312 10.344 1 96 35 GLY B C 1
ATOM 1412 O O . GLY B 1 35 ? -8.797 12.516 10.117 1 96 35 GLY B O 1
ATOM 1413 N N . LYS B 1 36 ? -8.367 10.711 11.328 1 97.69 36 LYS B N 1
ATOM 1414 C CA . LYS B 1 36 ? -7.371 11.328 12.203 1 97.69 36 LYS B CA 1
ATOM 1415 C C . LYS B 1 36 ? -5.961 10.914 11.797 1 97.69 36 LYS B C 1
ATOM 1417 O O . LYS B 1 36 ? -5.672 9.727 11.664 1 97.69 36 LYS B O 1
ATOM 1422 N N . VAL B 1 37 ? -5.102 11.883 11.609 1 98.25 37 VAL B N 1
ATOM 1423 C CA . VAL B 1 37 ? -3.711 11.562 11.32 1 98.25 37 VAL B CA 1
ATOM 1424 C C . VAL B 1 37 ? -3.023 11.055 12.586 1 98.25 37 VAL B C 1
ATOM 1426 O O . VAL B 1 37 ? -2.951 11.773 13.586 1 98.25 37 VAL B O 1
ATOM 1429 N N . VAL B 1 38 ? -2.496 9.875 12.508 1 97.56 38 VAL B N 1
ATOM 1430 C CA . VAL B 1 38 ? -1.934 9.297 13.719 1 97.56 38 VAL B CA 1
ATOM 1431 C C . VAL B 1 38 ? -0.416 9.18 13.586 1 97.56 38 VAL B C 1
ATOM 1433 O O . VAL B 1 38 ? 0.288 8.977 14.578 1 97.56 38 VAL B O 1
ATOM 1436 N N . SER B 1 39 ? 0.083 9.32 12.391 1 96.25 39 SER B N 1
ATOM 1437 C CA . SER B 1 39 ? 1.523 9.289 12.164 1 96.25 39 SER B CA 1
ATOM 1438 C C . SER B 1 39 ? 1.883 9.93 10.82 1 96.25 39 SER B C 1
ATOM 1440 O O . SER B 1 39 ? 1.057 9.969 9.906 1 96.25 39 SER B O 1
ATOM 1442 N N . VAL B 1 40 ? 3.088 10.477 10.773 1 95.88 40 VAL B N 1
ATOM 1443 C CA . VAL B 1 40 ? 3.664 11.039 9.562 1 95.88 40 VAL B CA 1
ATOM 1444 C C . VAL B 1 40 ? 5 10.359 9.258 1 95.88 40 VAL B C 1
ATOM 1446 O O . VAL B 1 40 ? 5.949 10.469 10.039 1 95.88 40 VAL B O 1
ATOM 1449 N N . TYR B 1 41 ? 5.039 9.672 8.219 1 91.31 41 TYR B N 1
ATOM 1450 C CA . TYR B 1 41 ? 6.223 8.891 7.867 1 91.31 41 TYR B CA 1
ATOM 1451 C C . TYR B 1 41 ? 7.281 9.773 7.215 1 91.31 41 TYR B C 1
ATOM 1453 O O . TYR B 1 41 ? 8.461 9.719 7.582 1 91.31 41 TYR B O 1
ATOM 1461 N N . ASP B 1 42 ? 6.914 10.492 6.227 1 92.62 42 ASP B N 1
ATOM 1462 C CA . ASP B 1 42 ? 7.777 11.453 5.543 1 92.62 42 ASP B CA 1
ATOM 1463 C C . ASP B 1 42 ? 6.977 12.648 5.031 1 92.62 42 ASP B C 1
ATOM 1465 O O . ASP B 1 42 ? 5.871 12.906 5.504 1 92.62 42 ASP B O 1
ATOM 1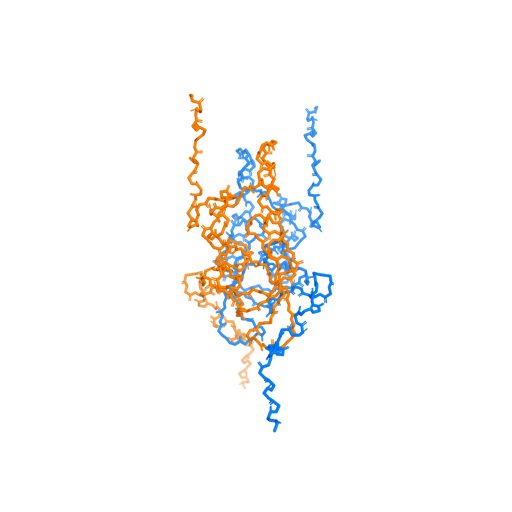469 N N . GLY B 1 43 ? 7.59 13.398 4.121 1 93.94 43 GLY B N 1
ATOM 1470 C CA . GLY B 1 43 ? 7.004 14.672 3.732 1 93.94 43 GLY B CA 1
ATOM 1471 C C . GLY B 1 43 ? 5.758 14.516 2.875 1 93.94 43 GLY B C 1
ATOM 1472 O O . GLY B 1 43 ? 5.098 15.5 2.545 1 93.94 43 GLY B O 1
ATOM 1473 N N . ASP B 1 44 ? 5.34 13.211 2.527 1 93.94 44 ASP B N 1
ATOM 1474 C CA . ASP B 1 44 ? 4.148 13.086 1.691 1 93.94 44 ASP B CA 1
ATOM 1475 C C . ASP B 1 44 ? 3.381 11.805 2.016 1 93.94 44 ASP B C 1
ATOM 1477 O O . ASP B 1 44 ? 2.518 11.375 1.246 1 93.94 44 ASP B O 1
ATOM 1481 N N . THR B 1 45 ? 3.68 11.211 3.154 1 93.06 45 THR B N 1
ATOM 1482 C CA . THR B 1 45 ? 3.006 9.977 3.521 1 93.06 45 THR B CA 1
ATOM 1483 C C . THR B 1 45 ? 2.479 10.047 4.953 1 93.06 45 THR B C 1
ATOM 1485 O O . THR B 1 45 ? 3.23 10.344 5.883 1 93.06 45 THR B O 1
ATOM 1488 N N . LEU B 1 46 ? 1.224 9.727 5.07 1 95.12 46 LEU B N 1
ATOM 1489 C CA . LEU B 1 46 ? 0.527 9.773 6.348 1 95.12 46 LEU B CA 1
ATOM 1490 C C . LEU B 1 46 ? -0.066 8.406 6.695 1 95.12 46 LEU B C 1
ATOM 1492 O O . LEU B 1 46 ? -0.363 7.613 5.801 1 95.12 46 LEU B O 1
ATOM 1496 N N . THR B 1 47 ? -0.171 8.203 7.98 1 94.81 47 THR B N 1
ATOM 1497 C CA . THR B 1 47 ? -1.069 7.164 8.469 1 94.81 47 THR B CA 1
ATOM 1498 C C . THR B 1 47 ? -2.307 7.781 9.117 1 94.81 47 THR B C 1
ATOM 1500 O O . THR B 1 47 ? -2.193 8.648 9.984 1 94.81 47 THR B O 1
ATOM 1503 N N . VAL B 1 48 ? -3.43 7.297 8.664 1 96.06 48 VAL B N 1
ATOM 1504 C CA . VAL B 1 48 ? -4.68 7.891 9.125 1 96.06 48 VAL B CA 1
ATOM 1505 C C . VAL B 1 48 ? -5.578 6.805 9.719 1 96.06 48 VAL B C 1
ATOM 1507 O O . VAL B 1 48 ? -5.656 5.695 9.188 1 96.06 48 VAL B O 1
ATOM 1510 N N . ALA B 1 49 ? -6.129 7.102 10.844 1 96.06 49 ALA B N 1
ATOM 1511 C CA . ALA B 1 49 ? -7.219 6.289 11.375 1 96.06 49 ALA B CA 1
ATOM 1512 C C . ALA B 1 49 ? -8.562 6.73 10.812 1 96.06 49 ALA B C 1
ATOM 1514 O O . ALA B 1 49 ? -8.922 7.906 10.898 1 96.06 49 ALA B O 1
ATOM 1515 N N . ALA B 1 50 ? -9.203 5.824 10.227 1 95.06 50 ALA B N 1
ATOM 1516 C CA . ALA B 1 50 ? -10.484 6.133 9.586 1 95.06 50 ALA B CA 1
ATOM 1517 C C . ALA B 1 50 ? -11.383 4.902 9.531 1 95.06 50 ALA B C 1
ATOM 1519 O O . ALA B 1 50 ? -10.945 3.791 9.836 1 95.06 50 ALA B O 1
ATOM 1520 N N . ARG B 1 51 ? -12.586 5.219 9.289 1 90.5 51 ARG B N 1
ATOM 1521 C CA . ARG B 1 51 ? -13.547 4.137 9.078 1 90.5 51 ARG B CA 1
ATOM 1522 C C . ARG B 1 51 ? -13.828 3.939 7.59 1 90.5 51 ARG B C 1
ATOM 1524 O O . ARG B 1 51 ? -14.062 4.906 6.863 1 90.5 51 ARG B O 1
ATOM 1531 N N . HIS B 1 52 ? -13.734 2.676 7.207 1 83.94 52 HIS B N 1
ATOM 1532 C CA . HIS B 1 52 ? -14.102 2.361 5.832 1 83.94 52 HIS B CA 1
ATOM 1533 C C . HIS B 1 52 ? -15.609 2.502 5.617 1 83.94 52 HIS B C 1
ATOM 1535 O O . HIS B 1 52 ? -16.406 1.949 6.383 1 83.94 52 HIS B O 1
ATOM 1541 N N . ALA B 1 53 ? -16 3.258 4.57 1 77.94 53 ALA B N 1
ATOM 1542 C CA . ALA B 1 53 ? -17.391 3.523 4.223 1 77.94 53 ALA B CA 1
ATOM 1543 C C . ALA B 1 53 ? -18.156 4.098 5.414 1 77.94 53 ALA B C 1
ATOM 1545 O O . ALA B 1 53 ? -19.359 3.865 5.562 1 77.94 53 ALA B O 1
ATOM 1546 N N . ARG B 1 54 ? -17.516 4.676 6.328 1 70.5 54 ARG B N 1
ATOM 1547 C CA . ARG B 1 54 ? -18.047 5.34 7.508 1 70.5 54 ARG B CA 1
ATOM 1548 C C . ARG B 1 54 ? -18.797 4.348 8.398 1 70.5 54 ARG B C 1
ATOM 1550 O O . ARG B 1 54 ? -19.797 4.695 9.016 1 70.5 54 ARG B O 1
ATOM 1557 N N . HIS B 1 55 ? -18.391 3.129 8.258 1 73.69 55 HIS B N 1
ATOM 1558 C CA . HIS B 1 55 ? -19.016 2.109 9.086 1 73.69 55 HIS B CA 1
ATOM 1559 C C . HIS B 1 55 ? -17.969 1.195 9.719 1 73.69 55 HIS B C 1
ATOM 1561 O O . HIS B 1 55 ? -16.828 1.146 9.266 1 73.69 55 HIS B O 1
ATOM 1567 N N . GLY B 1 56 ? -18.391 0.676 10.914 1 80.81 56 GLY B N 1
ATOM 1568 C CA . GLY B 1 56 ? -17.547 -0.33 11.547 1 80.81 56 GLY B CA 1
ATOM 1569 C C . GLY B 1 56 ? -16.453 0.264 12.398 1 80.81 56 GLY B C 1
ATOM 1570 O O . GLY B 1 56 ? -16.562 1.4 12.867 1 80.81 56 GLY B O 1
ATOM 1571 N N . THR B 1 57 ? -15.516 -0.543 12.742 1 89.75 57 THR B N 1
ATOM 1572 C CA . THR B 1 57 ? -14.383 -0.165 13.578 1 89.75 57 THR B CA 1
ATOM 1573 C C . THR B 1 57 ? -13.352 0.625 12.773 1 89.75 57 THR B C 1
ATOM 1575 O O . THR B 1 57 ? -13.242 0.452 11.555 1 89.75 57 THR B O 1
ATOM 1578 N N . PRO B 1 58 ? -12.688 1.566 13.43 1 94 58 PRO B N 1
ATOM 1579 C CA . PRO B 1 58 ? -11.617 2.291 12.734 1 94 58 PRO B CA 1
ATOM 1580 C C . PRO B 1 58 ? -10.43 1.396 12.391 1 94 58 PRO B C 1
ATOM 1582 O O . PRO B 1 58 ? -10.125 0.456 13.125 1 94 58 PRO B O 1
ATOM 1585 N N . TYR B 1 59 ? -9.805 1.736 11.328 1 92.06 59 TYR B N 1
ATOM 1586 C CA . TYR B 1 59 ? -8.555 1.114 10.898 1 92.06 59 TYR B CA 1
ATOM 1587 C C . TYR B 1 59 ? -7.535 2.168 10.484 1 92.06 59 TYR B C 1
ATOM 1589 O O . TYR B 1 59 ? -7.879 3.338 10.305 1 92.06 59 TYR B O 1
ATOM 1597 N N . LEU B 1 60 ? -6.355 1.684 10.391 1 92.38 60 LEU B N 1
ATOM 1598 C CA . LEU B 1 60 ? -5.297 2.547 9.875 1 92.38 60 LEU B CA 1
ATOM 1599 C C . LEU B 1 60 ? -5.156 2.391 8.367 1 92.38 60 LEU B C 1
ATOM 1601 O O . LEU B 1 60 ? -5.246 1.278 7.84 1 92.38 60 LEU B O 1
ATOM 1605 N N . PHE B 1 61 ? -4.93 3.498 7.715 1 91.06 61 PHE B N 1
ATOM 1606 C CA . PHE B 1 61 ? -4.664 3.559 6.281 1 91.06 61 PHE B CA 1
ATOM 1607 C C . PHE B 1 61 ? -3.422 4.395 5.996 1 91.06 61 PHE B C 1
ATOM 1609 O O . PHE B 1 61 ? -3.246 5.469 6.57 1 91.06 61 PHE B O 1
ATOM 1616 N N . ARG B 1 62 ? -2.609 3.883 5.145 1 90.62 62 ARG B N 1
ATOM 1617 C CA . ARG B 1 62 ? -1.498 4.691 4.656 1 90.62 62 ARG B CA 1
ATOM 1618 C C . ARG B 1 62 ? -1.929 5.555 3.475 1 90.62 62 ARG B C 1
ATOM 1620 O O . ARG B 1 62 ? -2.518 5.055 2.514 1 90.62 62 ARG B O 1
ATOM 1627 N N . VAL B 1 63 ? -1.601 6.801 3.568 1 92.62 63 VAL B N 1
ATOM 1628 C CA . VAL B 1 63 ? -2.055 7.762 2.566 1 92.62 63 VAL B CA 1
ATOM 1629 C C . VAL B 1 63 ? -0.856 8.508 1.987 1 92.62 63 VAL B C 1
ATOM 1631 O O . VAL B 1 63 ? -0.038 9.055 2.732 1 92.62 63 VAL B O 1
ATOM 1634 N N . ARG B 1 64 ? -0.746 8.461 0.754 1 91.5 64 ARG B N 1
ATOM 1635 C CA . ARG B 1 64 ? 0.19 9.328 0.046 1 91.5 64 ARG B CA 1
ATOM 1636 C C . ARG B 1 64 ? -0.504 10.586 -0.458 1 91.5 64 ARG B C 1
ATOM 1638 O O . ARG B 1 64 ? -1.562 10.508 -1.087 1 91.5 64 ARG B O 1
ATOM 1645 N N . LEU B 1 65 ? 0.127 11.688 -0.187 1 94.44 65 LEU B N 1
ATOM 1646 C CA . LEU B 1 65 ? -0.424 12.945 -0.677 1 94.44 65 LEU B CA 1
ATOM 1647 C C . LEU B 1 65 ? -0.319 13.031 -2.195 1 94.44 65 LEU B C 1
ATOM 1649 O O . LEU B 1 65 ? 0.743 12.766 -2.764 1 94.44 65 LEU B O 1
ATOM 1653 N N . ALA B 1 66 ? -1.408 13.383 -2.789 1 92.94 66 ALA B N 1
ATOM 1654 C CA . ALA B 1 66 ? -1.433 13.5 -4.246 1 92.94 66 ALA B CA 1
ATOM 1655 C C . ALA B 1 66 ? -0.8 14.812 -4.703 1 92.94 66 ALA B C 1
ATOM 1657 O O . ALA B 1 66 ? -0.931 15.836 -4.031 1 92.94 66 ALA B O 1
ATOM 1658 N N . GLY B 1 67 ? -0.082 14.68 -5.824 1 91.5 67 GLY B N 1
ATOM 1659 C CA . GLY B 1 67 ? 0.339 15.883 -6.523 1 91.5 67 GLY B CA 1
ATOM 1660 C C . GLY B 1 67 ? 1.664 16.422 -6.031 1 91.5 67 GLY B C 1
ATOM 1661 O O . GLY B 1 67 ? 2.098 17.5 -6.453 1 91.5 67 GLY B O 1
ATOM 1662 N 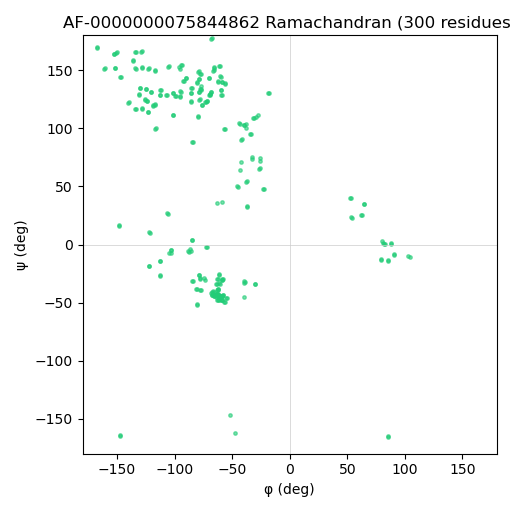N . VAL B 1 68 ? 2.279 15.773 -5.07 1 93.25 68 VAL B N 1
ATOM 1663 C CA . VAL B 1 68 ? 3.537 16.297 -4.555 1 93.25 68 VAL B CA 1
ATOM 1664 C C . VAL B 1 68 ? 4.543 15.164 -4.379 1 93.25 68 VAL B C 1
ATOM 1666 O O . VAL B 1 68 ? 4.164 13.992 -4.344 1 93.25 68 VAL B O 1
ATOM 1669 N N . ASP B 1 69 ? 5.75 15.555 -4.355 1 91.56 69 ASP B N 1
ATOM 1670 C CA . ASP B 1 69 ? 6.887 14.688 -4.059 1 91.56 69 ASP B CA 1
ATOM 1671 C C . ASP B 1 69 ? 7.84 15.352 -3.072 1 91.56 69 ASP B C 1
ATOM 1673 O O . ASP B 1 69 ? 8.391 16.422 -3.357 1 91.56 69 ASP B O 1
ATOM 1677 N N . ALA B 1 70 ? 7.93 14.688 -1.935 1 91.62 70 ALA B N 1
ATOM 1678 C CA . ALA B 1 70 ? 8.805 15.234 -0.897 1 91.62 70 ALA B CA 1
ATOM 1679 C C . ALA B 1 70 ? 10.195 14.609 -0.969 1 91.62 70 ALA B C 1
ATOM 1681 O O . ALA B 1 70 ? 10.359 13.516 -1.512 1 91.62 70 ALA B O 1
ATOM 1682 N N . PRO B 1 71 ? 11.164 15.383 -0.465 1 87.25 71 PRO B N 1
ATOM 1683 C CA . PRO B 1 71 ? 12.523 14.828 -0.447 1 87.25 71 PRO B CA 1
ATOM 1684 C C . PRO B 1 71 ? 12.609 13.5 0.305 1 87.25 71 PRO B C 1
ATOM 1686 O O . PRO B 1 71 ? 11.93 13.312 1.315 1 87.25 71 PRO B O 1
ATOM 1689 N N . GLU B 1 72 ? 13.352 12.633 -0.27 1 81.88 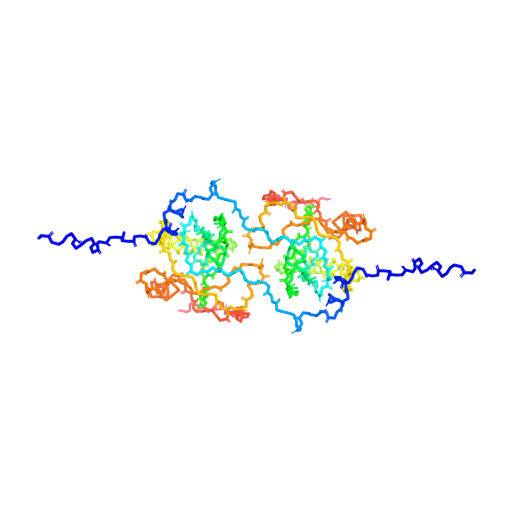72 GLU B N 1
ATOM 1690 C CA . GLU B 1 72 ? 13.523 11.32 0.346 1 81.88 72 GLU B CA 1
ATOM 1691 C C . GLU B 1 72 ? 14.555 11.367 1.468 1 81.88 72 GLU B C 1
ATOM 1693 O O . GLU B 1 72 ? 15.57 12.055 1.354 1 81.88 72 GLU B O 1
ATOM 1698 N N . ILE B 1 73 ? 14.203 10.664 2.514 1 76.94 73 ILE B N 1
ATOM 1699 C CA . ILE B 1 73 ? 15.109 10.617 3.658 1 76.94 73 ILE B CA 1
ATOM 1700 C C . ILE B 1 73 ? 16.266 9.656 3.367 1 76.94 73 ILE B C 1
ATOM 1702 O O . ILE B 1 73 ? 17.422 9.992 3.59 1 76.94 73 ILE B O 1
ATOM 1706 N N . ARG B 1 74 ? 15.867 8.531 2.697 1 72.56 74 ARG B N 1
ATOM 1707 C CA . ARG B 1 74 ? 16.891 7.504 2.49 1 72.56 74 ARG B CA 1
ATOM 1708 C C . ARG B 1 74 ? 17.625 7.723 1.175 1 72.56 74 ARG B C 1
ATOM 1710 O O . ARG B 1 74 ? 17.016 8.086 0.167 1 72.56 74 ARG B O 1
ATOM 1717 N N . GLY B 1 75 ? 18.891 7.465 1.106 1 69.56 75 GLY B N 1
ATOM 1718 C CA . GLY B 1 75 ? 19.719 7.535 -0.091 1 69.56 75 GLY B CA 1
ATOM 1719 C C . GLY B 1 75 ? 20.156 8.945 -0.432 1 69.56 75 GLY B C 1
ATOM 1720 O O . GLY B 1 75 ? 20.781 9.172 -1.476 1 69.56 75 GLY B O 1
ATOM 1721 N N . SER B 1 76 ? 19.75 9.898 0.466 1 74.56 76 SER B N 1
ATOM 1722 C CA . SER B 1 76 ? 20.094 11.289 0.18 1 74.56 76 SER B CA 1
ATOM 1723 C C . SER B 1 76 ? 21.359 11.711 0.899 1 74.56 76 SER B C 1
ATOM 1725 O O . SER B 1 76 ? 21.75 11.094 1.893 1 74.56 76 SER B O 1
ATOM 1727 N N . ASP B 1 77 ? 21.984 12.641 0.285 1 86.44 77 ASP B N 1
ATOM 1728 C CA . ASP B 1 77 ? 23.109 13.25 0.988 1 86.44 77 ASP B CA 1
ATOM 1729 C C . ASP B 1 77 ? 22.625 14.062 2.191 1 86.44 77 ASP B C 1
ATOM 1731 O O . ASP B 1 77 ? 21.438 14.055 2.518 1 86.44 77 ASP B O 1
ATOM 1735 N N . ALA B 1 78 ? 23.562 14.547 2.848 1 88.56 78 ALA B N 1
ATOM 1736 C CA . ALA B 1 78 ? 23.25 15.242 4.09 1 88.56 78 ALA B CA 1
ATOM 1737 C C . ALA B 1 78 ? 22.219 16.344 3.857 1 88.56 78 ALA B C 1
ATOM 1739 O O . ALA B 1 78 ? 21.281 16.516 4.648 1 88.56 78 ALA B O 1
ATOM 1740 N N . ALA B 1 79 ? 22.406 17.109 2.859 1 88.81 79 ALA B N 1
ATOM 1741 C CA . ALA B 1 79 ? 21.484 18.203 2.537 1 88.81 79 ALA B CA 1
ATOM 1742 C C . ALA B 1 79 ? 20.094 17.672 2.201 1 88.81 79 ALA B C 1
ATOM 1744 O O . ALA B 1 79 ? 19.094 18.219 2.637 1 88.81 79 ALA B O 1
ATOM 1745 N N . GLY B 1 80 ? 20.094 16.641 1.458 1 89.12 80 GLY B N 1
ATOM 1746 C CA . GLY B 1 80 ? 18.828 15.992 1.118 1 89.12 80 GLY B CA 1
ATOM 1747 C C . GLY B 1 80 ? 18.094 15.438 2.326 1 89.12 80 GLY B C 1
ATOM 1748 O O . GLY B 1 80 ? 16.875 15.562 2.436 1 89.12 80 GLY B O 1
ATOM 1749 N N . LYS B 1 81 ? 18.844 14.93 3.186 1 91.38 81 LYS B N 1
ATOM 1750 C CA . LYS B 1 81 ? 18.25 14.391 4.41 1 91.38 81 LYS B CA 1
ATOM 1751 C C . LYS B 1 81 ? 17.656 15.5 5.273 1 91.38 81 LYS B C 1
ATOM 1753 O O . LYS B 1 81 ? 16.578 15.336 5.836 1 91.38 81 LYS B O 1
ATOM 1758 N N . ALA B 1 82 ? 18.406 16.547 5.379 1 92.94 82 ALA B N 1
ATOM 1759 C CA . ALA B 1 82 ? 17.922 17.688 6.152 1 92.94 82 ALA B CA 1
ATOM 1760 C C . ALA B 1 82 ? 16.609 18.219 5.574 1 92.94 82 ALA B C 1
ATOM 1762 O O . ALA B 1 82 ? 15.672 18.516 6.32 1 92.94 82 ALA B O 1
ATOM 1763 N N . ALA B 1 83 ? 16.578 18.328 4.277 1 93.06 83 ALA B N 1
ATOM 1764 C CA . ALA B 1 83 ? 15.367 18.797 3.605 1 93.06 83 ALA B CA 1
ATOM 1765 C C . ALA B 1 83 ? 14.203 17.844 3.836 1 93.06 83 ALA B C 1
ATOM 1767 O O . ALA B 1 83 ? 13.07 18.266 4.051 1 93.06 83 ALA B O 1
ATOM 1768 N N . ALA B 1 84 ? 14.5 16.609 3.811 1 94.44 84 ALA B N 1
ATOM 1769 C CA . ALA B 1 84 ? 13.484 15.586 4.012 1 94.44 84 ALA B CA 1
ATOM 1770 C C . ALA B 1 84 ? 12.914 15.648 5.43 1 94.44 84 ALA B C 1
ATOM 1772 O O . ALA B 1 84 ? 11.695 15.562 5.621 1 94.44 84 ALA B O 1
ATOM 1773 N N . LEU B 1 85 ? 13.797 15.797 6.309 1 95.06 85 LEU B N 1
ATOM 1774 C CA . LEU B 1 85 ? 13.375 15.883 7.703 1 95.06 85 LEU B CA 1
ATOM 1775 C C . LEU B 1 85 ? 12.562 17.141 7.949 1 95.06 85 LEU B C 1
ATOM 1777 O O . LEU B 1 85 ? 11.578 17.125 8.695 1 95.06 85 LEU B O 1
ATOM 1781 N N . ALA B 1 86 ? 13.008 18.188 7.348 1 95.81 86 ALA B N 1
ATOM 1782 C CA . ALA B 1 86 ? 12.273 19.438 7.473 1 95.81 86 ALA B CA 1
ATOM 1783 C C . ALA B 1 86 ? 10.852 19.297 6.941 1 95.81 86 ALA B C 1
ATOM 1785 O O . ALA B 1 86 ? 9.891 19.75 7.57 1 95.81 86 ALA B O 1
ATOM 1786 N N . ALA B 1 87 ? 10.727 18.688 5.816 1 96.5 87 ALA B N 1
ATOM 1787 C CA . ALA B 1 87 ? 9.414 18.469 5.215 1 96.5 87 ALA B CA 1
ATOM 1788 C C . ALA B 1 87 ? 8.539 17.594 6.105 1 96.5 87 ALA B C 1
ATOM 1790 O O . ALA B 1 87 ? 7.379 17.922 6.363 1 96.5 87 ALA B O 1
ATOM 1791 N N . ARG B 1 88 ? 9.039 16.516 6.578 1 96.69 88 ARG B N 1
ATOM 1792 C CA . ARG B 1 88 ? 8.312 15.594 7.453 1 96.69 88 ARG B CA 1
ATOM 1793 C C . ARG B 1 88 ? 7.852 16.297 8.719 1 96.69 88 ARG B C 1
ATOM 1795 O O . ARG B 1 88 ? 6.688 16.188 9.117 1 96.69 88 ARG B O 1
ATOM 1802 N N . ASP B 1 89 ? 8.82 17.047 9.328 1 97.56 89 ASP B N 1
ATOM 1803 C CA . ASP B 1 89 ? 8.539 17.672 10.609 1 97.56 89 ASP B CA 1
ATOM 1804 C C . ASP B 1 89 ? 7.5 18.781 10.453 1 97.56 89 ASP B C 1
ATOM 1806 O O . ASP B 1 89 ? 6.633 18.953 11.312 1 97.56 89 ASP B O 1
ATOM 1810 N N . ALA B 1 90 ? 7.648 19.516 9.43 1 97.62 90 ALA B N 1
ATOM 1811 C CA . ALA B 1 90 ? 6.664 20.562 9.164 1 97.62 90 ALA B CA 1
ATOM 1812 C C . ALA B 1 90 ? 5.27 19.969 8.977 1 97.62 90 ALA B C 1
ATOM 1814 O O . ALA B 1 90 ? 4.297 20.453 9.555 1 97.62 90 ALA B O 1
ATOM 1815 N N . LEU B 1 91 ? 5.152 18.953 8.18 1 97.88 91 LEU B N 1
ATOM 1816 C CA . LEU B 1 91 ? 3.879 18.281 7.953 1 97.88 91 LEU B CA 1
ATOM 1817 C C . LEU B 1 91 ? 3.328 17.703 9.258 1 97.88 91 LEU B C 1
ATOM 1819 O O . LEU B 1 91 ? 2.135 17.812 9.539 1 97.88 91 LEU B O 1
ATOM 1823 N N . ARG B 1 92 ? 4.148 17.094 9.992 1 98.19 92 ARG B N 1
ATOM 1824 C CA . ARG B 1 92 ? 3.77 16.516 11.281 1 98.19 92 ARG B CA 1
ATOM 1825 C C . ARG B 1 92 ? 3.166 17.562 12.203 1 98.19 92 ARG B C 1
ATOM 1827 O O . ARG B 1 92 ? 2.109 17.344 12.797 1 98.19 92 ARG B O 1
ATOM 1834 N N . GLU B 1 93 ? 3.848 18.656 12.32 1 97.81 93 GLU B N 1
ATOM 1835 C CA . GLU B 1 93 ? 3.363 19.734 13.164 1 97.81 93 GLU B CA 1
ATOM 1836 C C . GLU B 1 93 ? 1.986 20.219 12.711 1 97.81 93 GLU B C 1
ATOM 1838 O O . GLU B 1 93 ? 1.159 20.609 13.539 1 97.81 93 GLU B O 1
ATOM 1843 N N . GLN B 1 94 ? 1.783 20.094 11.453 1 97.38 94 GLN B N 1
ATOM 1844 C CA . GLN B 1 94 ? 0.545 20.625 10.891 1 97.38 94 GLN B CA 1
ATOM 1845 C C . GLN B 1 94 ? -0.613 19.656 11.102 1 97.38 94 GLN B C 1
ATOM 1847 O O . GLN B 1 94 ? -1.733 20.078 11.398 1 97.38 94 GLN B O 1
ATOM 1852 N N . VAL B 1 95 ? -0.372 18.359 10.977 1 98.19 95 VAL B N 1
ATOM 1853 C CA . VAL B 1 95 ? -1.54 17.516 10.758 1 98.19 95 VAL B CA 1
ATOM 1854 C C . VAL B 1 95 ? -1.623 16.453 11.852 1 98.19 95 VAL B C 1
ATOM 1856 O O . VAL B 1 95 ? -2.666 15.82 12.031 1 98.19 95 VAL B O 1
ATOM 1859 N N . LEU B 1 96 ? -0.557 16.156 12.578 1 98.19 96 LEU B N 1
ATOM 1860 C CA . LEU B 1 96 ? -0.562 15.047 13.531 1 98.19 96 LEU B CA 1
ATOM 1861 C C . LEU B 1 96 ? -1.643 15.242 14.586 1 98.19 96 LEU B C 1
ATOM 1863 O O . LEU B 1 96 ? -1.752 16.328 15.172 1 98.19 96 LEU B O 1
ATOM 1867 N N . GLY B 1 97 ? -2.42 14.188 14.719 1 97.19 97 GLY B N 1
ATOM 1868 C CA . GLY B 1 97 ? -3.443 14.203 15.758 1 97.19 97 GLY B CA 1
ATOM 1869 C C . GLY B 1 97 ? -4.703 14.938 15.336 1 97.19 97 GLY B C 1
ATOM 1870 O O . GLY B 1 97 ? -5.664 15.023 16.109 1 97.19 97 GLY B O 1
ATOM 1871 N N . LYS B 1 98 ? -4.738 15.453 14.133 1 97 98 LYS B N 1
ATOM 1872 C CA . LYS B 1 98 ? -5.863 16.266 13.672 1 97 98 LYS B CA 1
ATOM 1873 C C . LYS B 1 98 ? -6.742 15.477 12.703 1 97 98 LYS B C 1
ATOM 1875 O O . LYS B 1 98 ? -6.285 14.516 12.078 1 97 98 LYS B O 1
ATOM 1880 N N . MET B 1 99 ? -8.039 15.922 12.703 1 96.06 99 MET B N 1
ATOM 1881 C CA . MET B 1 99 ? -8.984 15.367 11.742 1 96.06 99 MET B CA 1
ATOM 1882 C C . MET B 1 99 ? -8.805 16 10.367 1 96.06 99 MET B C 1
ATOM 1884 O O . MET B 1 99 ? -8.695 17.234 10.258 1 96.06 99 MET B O 1
ATOM 1888 N N . VAL B 1 100 ? -8.734 15.133 9.367 1 97.31 100 VAL B N 1
ATOM 1889 C CA . VAL B 1 100 ? -8.555 15.633 8.008 1 97.31 100 VAL B CA 1
ATOM 1890 C C . VAL B 1 100 ? -9.609 15.023 7.086 1 97.31 100 VAL B C 1
ATOM 1892 O O . VAL B 1 100 ? -10.188 13.984 7.402 1 97.31 100 VAL B O 1
ATOM 1895 N N . SER B 1 101 ? -9.938 15.758 6.027 1 96.56 101 SER B N 1
ATOM 1896 C CA . SER B 1 101 ? -10.711 15.211 4.922 1 96.56 101 SER B CA 1
ATOM 1897 C C . SER B 1 101 ? -9.812 14.5 3.914 1 96.56 101 SER B C 1
ATOM 1899 O O . SER B 1 101 ? -8.734 14.992 3.586 1 96.56 101 SER B O 1
ATOM 1901 N N . ILE B 1 102 ? -10.234 13.328 3.506 1 96.06 102 ILE B N 1
ATOM 1902 C CA . ILE B 1 102 ? -9.469 12.5 2.574 1 96.06 102 ILE B CA 1
ATOM 1903 C C . ILE B 1 102 ? -10.266 12.312 1.285 1 96.06 102 ILE B C 1
ATOM 1905 O O . ILE B 1 102 ? -11.391 11.812 1.31 1 96.06 102 ILE B O 1
ATOM 1909 N N . ILE B 1 103 ? -9.711 12.75 0.161 1 94 103 ILE B N 1
ATOM 1910 C CA . ILE B 1 103 ? -10.336 12.609 -1.149 1 94 103 ILE B CA 1
ATOM 1911 C C . ILE B 1 103 ? -9.477 11.711 -2.037 1 94 103 ILE B C 1
ATOM 1913 O O . ILE B 1 103 ? -8.492 12.164 -2.619 1 94 103 ILE B O 1
ATOM 1917 N N . PRO B 1 104 ? -9.883 10.461 -2.148 1 90.5 104 PRO B N 1
ATOM 1918 C CA . PRO B 1 104 ? -9.094 9.523 -2.953 1 90.5 104 PRO B CA 1
ATOM 1919 C C . PRO B 1 104 ? -9.016 9.93 -4.426 1 90.5 104 PRO B C 1
ATOM 1921 O O . PRO B 1 104 ? -10 10.422 -4.98 1 90.5 104 PRO B O 1
ATOM 1924 N N . MET B 1 105 ? -7.836 9.758 -5.023 1 86.75 105 MET B N 1
ATOM 1925 C CA . MET B 1 105 ? -7.641 10.102 -6.43 1 86.75 105 MET B CA 1
ATOM 1926 C C . MET B 1 105 ? -8.062 8.945 -7.332 1 86.75 105 MET B C 1
ATOM 1928 O O . MET B 1 105 ? -8.086 9.086 -8.555 1 86.75 105 MET B O 1
ATOM 1932 N N . GLY B 1 106 ? -8.594 7.871 -6.844 1 72.5 106 GLY B N 1
ATOM 1933 C CA . GLY B 1 106 ? -9.156 6.789 -7.637 1 72.5 106 GLY B CA 1
ATOM 1934 C C . GLY B 1 106 ? -8.102 5.859 -8.211 1 72.5 106 GLY B C 1
ATOM 1935 O O . GLY B 1 106 ? -8.422 4.938 -8.961 1 72.5 106 GLY B O 1
ATOM 1936 N N . ARG B 1 107 ? -6.816 6.16 -8.203 1 64.12 107 ARG B N 1
ATOM 1937 C CA . ARG B 1 107 ? -5.812 5.227 -8.695 1 64.12 107 ARG B CA 1
ATOM 1938 C C . ARG B 1 107 ? -4.836 4.84 -7.594 1 64.12 107 ARG B C 1
ATOM 1940 O O . ARG B 1 107 ? -4.508 5.652 -6.73 1 64.12 107 ARG B O 1
ATOM 1947 N N . PRO B 1 108 ? -4.875 3.438 -7.375 1 58.66 108 PRO B N 1
ATOM 1948 C CA . PRO B 1 108 ? -3.949 3.068 -6.301 1 58.66 108 PRO B CA 1
ATOM 1949 C C . PRO B 1 108 ? -2.502 3.441 -6.617 1 58.66 108 PRO B C 1
ATOM 1951 O O . PRO B 1 108 ? -2.139 3.588 -7.785 1 58.66 108 PRO B O 1
ATOM 1954 N N . GLU B 1 109 ? -1.873 3.816 -5.555 1 64.38 109 GLU B N 1
ATOM 1955 C CA . GLU B 1 109 ? -0.434 4.062 -5.531 1 64.38 109 GLU B CA 1
ATOM 1956 C C . GLU B 1 109 ? 0.349 2.775 -5.777 1 64.38 109 GLU B C 1
ATOM 1958 O O . GLU B 1 109 ? -0.201 1.677 -5.672 1 64.38 109 GLU B O 1
ATOM 1963 N N . LYS B 1 110 ? 1.52 2.879 -6.312 1 62.34 110 LYS B N 1
ATOM 1964 C CA . LYS B 1 110 ? 2.441 1.813 -6.699 1 62.34 110 LYS B CA 1
ATOM 1965 C C . LYS B 1 110 ? 2.439 0.687 -5.668 1 62.34 110 LYS B C 1
ATOM 1967 O O . LYS B 1 110 ? 2.455 -0.491 -6.031 1 62.34 110 LYS B O 1
ATOM 1972 N N . TYR B 1 111 ? 2.209 0.996 -4.336 1 67.69 111 TYR B N 1
ATOM 1973 C CA . TYR B 1 111 ? 2.434 -0.02 -3.312 1 67.69 111 TYR B CA 1
ATOM 1974 C C . TYR B 1 111 ? 1.168 -0.265 -2.498 1 67.69 111 TYR B C 1
ATOM 1976 O O . TYR B 1 111 ? 1.189 -1.008 -1.515 1 67.69 111 TYR B O 1
ATOM 1984 N N . GLY B 1 112 ? 0.016 0.264 -2.939 1 73 112 GLY B N 1
ATOM 1985 C CA . GLY B 1 112 ? -1.198 -0.047 -2.203 1 73 112 GLY B CA 1
ATOM 1986 C C . GLY B 1 112 ? -1.657 1.085 -1.303 1 73 112 GLY B C 1
ATOM 1987 O O . GLY B 1 112 ? -2.75 1.029 -0.735 1 73 112 GLY B O 1
ATOM 1988 N N . ARG B 1 113 ? -0.77 2.084 -1.167 1 81.06 113 ARG B N 1
ATOM 1989 C CA . ARG B 1 113 ? -1.211 3.26 -0.424 1 81.06 113 ARG B CA 1
ATOM 1990 C C . ARG B 1 113 ? -2.404 3.92 -1.104 1 81.06 113 ARG B C 1
ATOM 1992 O O . ARG B 1 113 ? -2.607 3.76 -2.311 1 81.06 113 ARG B O 1
ATOM 1999 N N . LEU B 1 114 ? -3.135 4.574 -0.193 1 87.94 114 LEU B N 1
ATOM 2000 C CA . LEU B 1 114 ? -4.211 5.398 -0.729 1 87.94 114 LEU B CA 1
ATOM 2001 C C . LEU B 1 114 ? -3.674 6.73 -1.246 1 87.94 114 LEU B C 1
ATOM 2003 O O . LEU B 1 114 ? -3.143 7.531 -0.474 1 87.94 114 LEU B O 1
ATOM 2007 N N . LEU B 1 115 ? -3.676 6.93 -2.545 1 90.38 115 LEU B N 1
ATOM 2008 C CA . LEU B 1 115 ? -3.355 8.234 -3.107 1 90.38 115 LEU B CA 1
ATOM 2009 C C . LEU B 1 115 ? -4.523 9.203 -2.943 1 90.38 115 LEU B C 1
ATOM 2011 O O . LEU B 1 115 ? -5.621 8.945 -3.447 1 90.38 115 LEU B O 1
ATOM 2015 N N . ALA B 1 116 ? -4.23 10.312 -2.217 1 93.56 116 ALA B N 1
ATOM 2016 C CA . ALA B 1 116 ? -5.387 11.156 -1.921 1 93.56 116 ALA B CA 1
ATOM 2017 C C . ALA B 1 116 ? -4.973 12.617 -1.755 1 93.56 116 ALA B C 1
ATOM 2019 O O . ALA B 1 116 ? -3.816 12.906 -1.444 1 93.56 116 ALA B O 1
ATOM 2020 N N . ARG B 1 117 ? -5.922 13.445 -2.064 1 95.94 117 ARG B N 1
ATOM 2021 C CA . ARG B 1 117 ? -5.859 14.812 -1.562 1 95.94 117 ARG B CA 1
ATOM 2022 C C . ARG B 1 117 ? -6.301 14.883 -0.103 1 95.94 117 ARG B C 1
ATOM 2024 O O . ARG B 1 117 ? -7.363 14.367 0.255 1 95.94 117 ARG B O 1
ATOM 2031 N N . VAL B 1 118 ? -5.457 15.414 0.692 1 97.88 118 VAL B N 1
ATOM 2032 C CA . VAL B 1 118 ? -5.75 15.516 2.117 1 97.88 118 VAL B CA 1
ATOM 2033 C C . VAL B 1 118 ? -5.914 16.984 2.506 1 97.88 118 VAL B C 1
ATOM 2035 O O . VAL B 1 118 ? -5.059 17.812 2.195 1 97.88 118 VAL B O 1
ATOM 2038 N N . GLU B 1 119 ? -7.055 17.266 3.182 1 98.38 119 GLU B N 1
ATOM 2039 C CA . GLU B 1 119 ? -7.34 18.656 3.559 1 98.38 119 GLU B CA 1
ATOM 2040 C C . GLU B 1 119 ? -7.484 18.797 5.07 1 98.38 119 GLU B C 1
ATOM 2042 O O . GLU B 1 119 ? -8.125 17.969 5.719 1 98.38 119 GLU B O 1
ATOM 2047 N N . LEU B 1 120 ? -6.82 19.75 5.645 1 97.75 120 LEU B N 1
ATOM 2048 C CA . LEU B 1 120 ? -7.027 20.203 7.02 1 97.75 120 LEU B CA 1
ATOM 2049 C C . LEU B 1 120 ? -7.84 21.484 7.055 1 97.75 120 LEU B C 1
ATOM 2051 O O . LEU B 1 120 ? -7.363 22.547 6.625 1 97.75 120 LEU B O 1
ATOM 2055 N N . LYS B 1 121 ? -9.07 21.391 7.551 1 95.19 121 LYS B N 1
ATOM 2056 C CA . LYS B 1 121 ? -9.953 22.547 7.625 1 95.19 121 LYS B CA 1
ATOM 2057 C C . LYS B 1 121 ? -10.07 23.25 6.27 1 95.19 121 LYS B C 1
ATOM 2059 O O . LYS B 1 121 ? -9.938 24.469 6.18 1 95.19 121 LYS B O 1
ATOM 2064 N N . GLY B 1 122 ? -10.148 22.406 5.203 1 95.44 122 GLY B N 1
ATOM 2065 C CA . GLY B 1 122 ? -10.398 22.938 3.867 1 95.44 122 GLY B CA 1
ATOM 2066 C C . GLY B 1 122 ? -9.125 23.266 3.113 1 95.44 122 GLY B C 1
ATOM 2067 O O . GLY B 1 122 ? -9.164 23.578 1.922 1 95.44 122 GLY B O 1
ATOM 2068 N N . ARG B 1 123 ? -7.996 23.203 3.809 1 97 123 ARG B N 1
ATOM 2069 C CA . ARG B 1 123 ? -6.73 23.516 3.152 1 97 123 ARG B CA 1
ATOM 2070 C C . ARG B 1 123 ? -6.043 22.234 2.664 1 97 123 ARG B C 1
ATOM 2072 O O . ARG B 1 123 ? -5.809 21.312 3.445 1 97 123 ARG B O 1
ATOM 2079 N N . ASP B 1 124 ? -5.711 22.312 1.386 1 98 124 ASP B N 1
ATOM 2080 C CA . ASP B 1 124 ? -5.012 21.188 0.783 1 98 124 ASP B CA 1
ATOM 2081 C C . ASP B 1 124 ? -3.57 21.109 1.282 1 98 124 ASP B C 1
ATOM 2083 O O . ASP B 1 124 ? -2.781 22.031 1.069 1 98 124 ASP B O 1
ATOM 2087 N N . MET B 1 125 ? -3.184 19.969 1.855 1 97.94 125 MET B N 1
ATOM 2088 C CA . MET B 1 125 ? -1.872 19.859 2.488 1 97.94 125 MET B CA 1
ATOM 2089 C C . MET B 1 125 ? -0.769 19.766 1.44 1 97.94 125 MET B C 1
ATOM 2091 O O . MET B 1 125 ? 0.367 20.172 1.69 1 97.94 125 MET B O 1
ATOM 2095 N N . SER B 1 126 ? -1.085 19.219 0.246 1 97 126 SER B N 1
ATOM 2096 C CA . SER B 1 126 ? -0.112 19.219 -0.842 1 97 126 SER B CA 1
ATOM 2097 C C . SER B 1 126 ? 0.206 20.656 -1.28 1 97 126 SER B C 1
ATOM 2099 O O . SER B 1 126 ? 1.372 21 -1.464 1 97 126 SER B O 1
ATOM 2101 N N . LYS B 1 127 ? -0.809 21.391 -1.409 1 96.75 127 LYS B N 1
ATOM 2102 C CA . LYS B 1 127 ? -0.611 22.781 -1.771 1 96.75 127 LYS B CA 1
ATOM 2103 C C . LYS B 1 127 ? 0.162 23.531 -0.686 1 96.75 127 LYS B C 1
ATOM 2105 O O . LYS B 1 127 ? 1.029 24.359 -0.987 1 96.75 127 LYS B O 1
ATOM 2110 N N . TRP B 1 128 ? -0.199 23.266 0.521 1 97.31 128 TRP B N 1
ATOM 2111 C CA . TRP B 1 128 ? 0.493 23.891 1.644 1 97.31 128 TRP B CA 1
ATOM 2112 C C . TRP B 1 128 ? 1.983 23.578 1.611 1 97.31 128 TRP B C 1
ATOM 2114 O O . TRP B 1 128 ? 2.82 24.469 1.779 1 97.31 128 TRP B O 1
ATOM 2124 N N . LEU B 1 129 ? 2.375 22.344 1.341 1 97.19 129 LEU B N 1
ATOM 2125 C CA . LEU B 1 129 ? 3.771 21.938 1.256 1 97.19 129 LEU B CA 1
ATOM 2126 C C . LEU B 1 129 ? 4.492 22.672 0.133 1 97.19 129 LEU B C 1
ATOM 2128 O O . LEU B 1 129 ? 5.641 23.078 0.294 1 97.19 129 LEU B O 1
ATOM 2132 N N . LEU B 1 130 ? 3.814 22.781 -0.99 1 96.06 130 LEU B N 1
ATOM 2133 C CA . LEU B 1 130 ? 4.391 23.484 -2.129 1 96.06 130 LEU B CA 1
ATOM 2134 C C . LEU B 1 130 ? 4.629 24.953 -1.795 1 96.06 130 LEU B C 1
ATOM 2136 O O . LEU B 1 130 ? 5.676 25.516 -2.133 1 96.06 130 LEU B O 1
ATOM 2140 N N . GLU B 1 131 ? 3.639 25.531 -1.149 1 97 131 GLU B N 1
ATOM 2141 C CA . GLU B 1 131 ? 3.744 26.922 -0.746 1 97 131 GLU B CA 1
ATOM 2142 C C . GLU B 1 131 ? 4.914 27.141 0.21 1 97 131 GLU B C 1
ATOM 2144 O O . GLU B 1 131 ? 5.574 28.188 0.17 1 97 131 GLU B O 1
ATOM 2149 N N . GLN B 1 132 ? 5.191 26.156 1.038 1 96 132 GLN B N 1
ATOM 2150 C CA . GLN B 1 132 ? 6.273 26.219 2.012 1 96 132 GLN B CA 1
ATOM 2151 C C . GLN B 1 132 ? 7.602 25.797 1.392 1 96 132 GLN B C 1
ATOM 2153 O O . GLN B 1 132 ? 8.633 25.781 2.064 1 96 132 GLN B O 1
ATOM 2158 N N . LYS B 1 133 ? 7.586 25.312 0.057 1 95.38 133 LYS B N 1
ATOM 2159 C CA . LYS B 1 133 ? 8.758 24.875 -0.68 1 95.38 133 LYS B CA 1
ATOM 2160 C C . LYS B 1 133 ? 9.375 23.641 -0.031 1 95.38 133 LYS B C 1
ATOM 2162 O O . LYS B 1 133 ? 10.602 23.516 0.038 1 95.38 133 LYS B O 1
ATOM 2167 N N . LEU B 1 134 ? 8.516 22.828 0.49 1 95.81 134 LEU B N 1
ATOM 2168 C CA . LEU B 1 134 ? 8.969 21.625 1.181 1 95.81 134 LEU B CA 1
ATOM 2169 C C . LEU B 1 134 ? 8.773 20.391 0.309 1 95.81 134 LEU B C 1
ATOM 2171 O O . LEU B 1 134 ? 9.148 19.281 0.698 1 95.81 134 LEU B O 1
ATOM 2175 N N . ALA B 1 135 ? 8.164 20.609 -0.825 1 94.75 135 ALA B N 1
ATOM 2176 C CA . ALA B 1 135 ? 7.922 19.562 -1.812 1 94.75 135 ALA B CA 1
ATOM 2177 C C . ALA B 1 135 ? 7.895 20.125 -3.227 1 94.75 135 ALA B C 1
ATOM 2179 O O . ALA B 1 135 ? 7.918 21.344 -3.408 1 94.75 135 ALA B O 1
ATOM 2180 N N . VAL B 1 136 ? 7.977 19.219 -4.199 1 92.38 136 VAL B N 1
ATOM 2181 C CA . VAL B 1 136 ? 7.891 19.625 -5.594 1 92.38 136 VAL B CA 1
ATOM 2182 C C . VAL B 1 136 ? 6.664 19 -6.246 1 92.38 136 VAL B C 1
ATOM 2184 O O . VAL B 1 136 ? 6.188 17.953 -5.805 1 92.38 136 VAL B O 1
ATOM 2187 N N . PRO B 1 137 ? 6.102 19.719 -7.242 1 91.81 137 PRO B N 1
ATOM 2188 C CA . PRO B 1 137 ? 4.961 19.109 -7.941 1 91.81 137 PRO B CA 1
ATOM 2189 C C . PRO B 1 137 ? 5.305 17.781 -8.602 1 91.81 137 PRO B C 1
ATOM 2191 O O . PRO B 1 137 ? 6.41 17.609 -9.117 1 91.81 137 PRO B O 1
ATOM 2194 N N . TYR B 1 138 ? 4.43 16.828 -8.375 1 86 138 TYR B N 1
ATOM 2195 C CA . TYR B 1 138 ? 4.625 15.5 -8.945 1 86 138 TYR B CA 1
ATOM 2196 C C . TYR B 1 138 ? 3.307 14.914 -9.43 1 86 138 TYR B C 1
ATOM 2198 O O . TYR B 1 138 ? 2.334 14.852 -8.68 1 86 138 TYR B O 1
ATOM 2206 N N . ASP B 1 139 ? 3.172 14.547 -10.719 1 73.75 139 ASP B N 1
ATOM 2207 C CA . ASP B 1 139 ? 1.931 14.023 -11.281 1 73.75 139 ASP B CA 1
ATOM 2208 C C . ASP B 1 139 ? 2.031 12.523 -11.523 1 73.75 139 ASP B C 1
ATOM 2210 O O . ASP B 1 139 ? 1.157 11.93 -12.164 1 73.75 139 ASP B O 1
ATOM 2214 N N . GLY B 1 140 ? 2.875 11.758 -10.789 1 65.44 140 GLY B N 1
ATOM 2215 C CA . GLY B 1 140 ? 2.975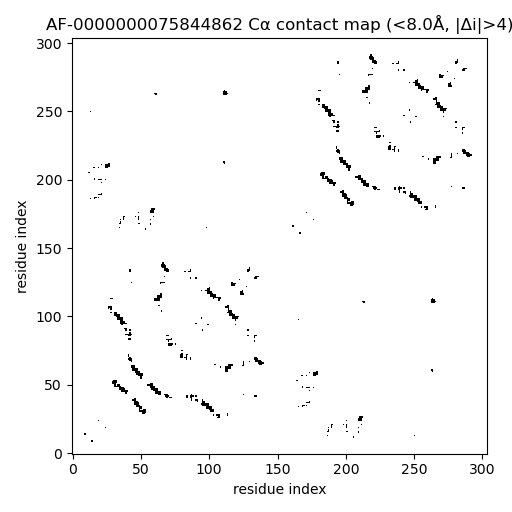 10.32 -10.961 1 65.44 140 GLY B CA 1
ATOM 2216 C C . GLY B 1 140 ? 3.936 9.914 -12.062 1 65.44 140 GLY B C 1
ATOM 2217 O O . GLY B 1 140 ? 4.215 8.727 -12.258 1 65.44 140 GLY B O 1
ATOM 2218 N N . SER B 1 141 ? 4.367 10.875 -12.93 1 57 141 SER B N 1
ATOM 2219 C CA . SER B 1 141 ? 5.227 10.539 -14.062 1 57 141 SER B CA 1
ATOM 2220 C C . SER B 1 141 ? 6.668 10.32 -13.617 1 57 141 SER B C 1
ATOM 2222 O O . SER B 1 141 ? 7.043 10.711 -12.508 1 57 141 SER B O 1
ATOM 2224 N N . THR B 1 142 ? 7.371 9.234 -14.133 1 50.47 142 THR B N 1
ATOM 2225 C CA . THR B 1 142 ? 8.781 8.953 -13.883 1 50.47 142 THR B CA 1
ATOM 2226 C C . THR B 1 142 ? 9.555 10.242 -13.633 1 50.47 142 THR B C 1
ATOM 2228 O O . THR B 1 142 ? 9.375 11.227 -14.352 1 50.47 142 THR B O 1
ATOM 2231 N N . LYS B 1 143 ? 9.938 10.352 -12.336 1 47.22 143 LYS B N 1
ATOM 2232 C CA . LYS B 1 143 ? 10.82 11.477 -12.031 1 47.22 143 LYS B CA 1
ATOM 2233 C C . LYS B 1 143 ? 11.758 11.766 -13.203 1 47.22 143 LYS B C 1
ATOM 2235 O O . LYS B 1 143 ? 12.359 10.852 -13.766 1 47.22 143 LYS B O 1
ATOM 2240 N N . GLN B 1 144 ? 11.453 12.609 -14.008 1 34.66 144 GLN B N 1
ATOM 2241 C CA . GLN B 1 144 ? 12.508 13.055 -14.906 1 34.66 144 GLN B CA 1
ATOM 2242 C C . GLN B 1 144 ? 13.852 13.141 -14.188 1 34.66 144 GLN B C 1
ATOM 2244 O O . GLN B 1 144 ? 13.914 13.562 -13.023 1 34.66 144 GLN B O 1
ATOM 2249 N N . ASN B 1 145 ? 14.734 12.203 -14.32 1 35.22 145 ASN B N 1
ATOM 2250 C CA . ASN B 1 145 ? 16.125 12.484 -13.953 1 35.22 145 ASN B CA 1
ATOM 2251 C C . ASN B 1 145 ? 16.422 13.984 -13.992 1 35.22 145 ASN B C 1
ATOM 2253 O O . ASN B 1 145 ? 16.578 14.555 -15.07 1 35.22 145 ASN B O 1
ATOM 2257 N N . SER B 1 146 ? 15.742 14.82 -13.508 1 33.75 146 SER B N 1
ATOM 2258 C CA . SER B 1 146 ? 16.422 16.109 -13.578 1 33.75 146 SER B CA 1
ATOM 2259 C C . SER B 1 146 ? 17.891 15.977 -13.234 1 33.75 146 SER B C 1
ATOM 2261 O O . SER B 1 146 ? 18.25 15.477 -12.164 1 33.75 146 SER B O 1
ATOM 2263 N N . SER B 1 147 ? 18.859 15.734 -14.117 1 31.3 147 SER B N 1
ATOM 2264 C CA . SER B 1 147 ? 20.281 16.047 -14.172 1 31.3 147 SER B CA 1
ATOM 2265 C C . SER B 1 147 ? 20.641 17.172 -13.195 1 31.3 147 SER B C 1
ATOM 2267 O O . SER B 1 147 ? 19.828 18.062 -12.938 1 31.3 147 SER B O 1
ATOM 2269 N N . ARG B 1 148 ? 21.75 16.969 -12.32 1 31.95 148 ARG B N 1
ATOM 2270 C CA . ARG B 1 148 ? 22.609 17.953 -11.664 1 31.95 148 ARG B CA 1
ATOM 2271 C C . ARG B 1 148 ? 22.656 19.25 -12.461 1 31.95 148 ARG B C 1
ATOM 2273 O O . ARG B 1 148 ? 23.266 19.312 -13.539 1 31.95 148 ARG B O 1
ATOM 2280 N N . ALA B 1 149 ? 21.781 19.953 -12.641 1 26.98 149 ALA B N 1
ATOM 2281 C CA . ALA B 1 149 ? 22.203 21.281 -13.055 1 26.98 149 ALA B CA 1
ATOM 2282 C C . ALA B 1 149 ? 23.453 21.734 -12.289 1 26.98 149 ALA B C 1
ATOM 2284 O O . ALA B 1 149 ? 23.5 21.625 -11.055 1 26.98 149 ALA B O 1
ATOM 2285 N N . SER B 1 150 ? 24.672 21.703 -12.898 1 26.03 150 SER B N 1
ATOM 2286 C CA . SER B 1 150 ? 25.828 22.562 -12.609 1 26.03 150 SER B CA 1
ATOM 2287 C C . SER B 1 150 ? 25.375 23.891 -12.008 1 26.03 150 SER B C 1
ATOM 2289 O O . SER B 1 150 ? 24.672 24.656 -12.648 1 26.03 150 SER B O 1
ATOM 2291 N N . LYS B 1 151 ? 24.938 23.906 -10.859 1 27.42 151 LYS B N 1
ATOM 2292 C CA . LYS B 1 151 ? 25.109 25.203 -10.195 1 27.42 151 LYS B CA 1
ATOM 2293 C C . LYS B 1 151 ? 26.391 25.891 -10.664 1 27.42 151 LYS B C 1
ATOM 2295 O O . LYS B 1 151 ? 27.484 25.5 -10.273 1 27.42 151 LYS B O 1
ATOM 2300 N N . VAL B 1 152 ? 26.359 26.469 -11.93 1 22.23 152 VAL B N 1
ATOM 2301 C CA . VAL B 1 152 ? 27.219 27.625 -12.195 1 22.23 152 VAL B CA 1
ATOM 2302 C C . VAL B 1 152 ? 26.891 28.734 -11.203 1 22.23 152 VAL B C 1
ATOM 2304 O O . VAL B 1 152 ? 25.719 28.984 -10.898 1 22.23 152 VAL B O 1
#

Sequence (304 aa):
MGCCCSGCCVDPEDRLLQECTEENTKMFVPDVARGKVVSVYDGDTLTVAARHARHGTPYLFRVRLAGVDAPEIRGSDAAGKAAALAARDALREQVLGKMVSIIPMGRPEKYGRLLARVELKGRDMSKWLLEQKLAVPYDGSTKQNSSRASKVMGCCCSGCCVDPEDRLLQECTEENTKMFVPDVARGKVVSVYDGDTLTVAARHARHGTPYLFRVRLAGVDAPEIRGSDAAGKAAALAARDALREQVLGKMVSIIPMGRPEKYGRLLARVELKGRDMSKWLLEQKLAVPYDGSTKQNSSRASKV

Solvent-accessible surface area (backbone atoms only — not comparable to full-atom values): 16692 Å² total; per-residue (Å²): 135,79,83,73,80,69,70,86,72,64,54,71,70,50,61,65,38,67,73,50,39,68,86,81,34,52,60,59,69,83,48,47,53,49,31,24,24,50,42,62,79,40,43,43,32,34,32,30,33,26,26,52,70,78,41,82,70,62,24,32,43,42,32,30,44,44,57,43,42,37,49,48,58,74,96,41,53,73,68,39,27,53,48,10,49,50,19,20,52,54,48,35,72,71,41,58,74,33,68,31,40,38,44,67,67,84,49,60,37,99,45,41,18,43,27,16,46,41,21,54,92,83,39,48,50,48,58,51,33,45,75,70,66,38,34,44,87,31,89,83,64,75,75,67,77,72,70,80,71,74,82,120,134,78,80,74,78,71,68,87,72,64,54,72,71,49,60,66,38,68,72,50,38,68,86,80,34,51,58,58,69,83,48,44,54,49,30,23,24,51,42,59,80,38,42,42,33,36,30,27,33,26,25,53,72,78,42,84,70,62,23,33,42,43,33,31,44,44,56,42,42,36,48,48,57,74,95,42,55,72,68,39,26,52,48,9,50,50,20,21,52,52,49,34,74,72,40,57,76,33,69,31,41,36,45,68,67,84,50,63,37,98,44,42,17,42,26,18,46,42,21,52,92,83,39,48,50,47,58,50,33,46,75,69,65,38,34,41,85,32,87,82,63,78,74,68,77,73,69,82,70,75,80,121

pLDDT: mean 81.87, std 20.75, range [21.55, 98.38]

Radius of gyration: 22.3 Å; Cα contacts (8 Å, |Δi|>4): 606; chains: 2; bounding box: 74×75×44 Å

Organism: Prymnesium parvum (NCBI:txid97485)